Protein AF-0000000066308999 (afdb_homodimer)

pLDDT: mean 79.18, std 18.28, range [31.91, 98.38]

Solvent-accessible surface area (backbone atoms only — not comparable to full-atom values): 13399 Å² total; per-residue (Å²): 133,81,79,74,75,73,75,72,69,80,71,74,46,72,65,56,53,50,47,50,50,48,52,48,49,49,49,48,47,51,51,47,52,52,49,51,52,53,51,49,34,26,63,62,41,49,79,76,49,44,61,34,18,48,52,19,22,54,52,15,22,53,49,14,22,28,57,37,60,62,38,60,70,59,35,52,51,46,53,61,61,62,23,35,72,58,64,64,28,66,86,44,34,44,98,83,76,39,67,66,63,76,88,65,56,66,67,56,47,54,50,52,53,50,50,54,56,57,71,75,107,134,82,79,76,77,73,74,74,68,79,70,73,46,72,64,56,53,50,47,51,50,48,52,49,47,49,50,47,46,51,50,47,51,51,49,51,52,50,50,49,35,26,62,62,41,47,78,77,49,44,59,33,17,47,51,19,23,52,53,15,22,53,48,14,22,28,56,38,58,64,38,60,70,59,35,53,50,46,53,61,61,63,23,35,73,58,65,64,28,67,85,45,33,44,98,84,74,38,68,66,65,74,88,65,56,65,67,55,47,55,49,52,52,53,50,54,56,58,72,76,105

Foldseek 3Di:
DPPPPPPPPPPPPPVNVVVVVVVVVVVVVVVVVVVVVQVVVLVVVPPPCSPVSSQVVLLVVLLVVCVVVVVVVVNVVSCVCSDPCNQVPCQQAPPVGHGPDPDHRPSSVVSVVVVVVVVVD/DPPPPPPPPPPPDPVNVVVVVVVVVVVVVVVVVVVVVLVVVLVVVPPPCSPVSSQCVLLVVLLVVCVVVVVVVVNVVSCVCSDPCNQVPCQQAPPVGHGPDPDHRPSSVVSVVVVVVVVVD

Secondary structure (DSSP, 8-state):
-------------HHHHHHHHHHHHHHHHHHHHHHHHHHHHHHHHTTT-HHHHHHHHHHHHHHHHHHHHT-HHHHHHHHHHTSHHHHT-GGGB-TTS-BSSSSS-HHHHHHHHHHHHHHH-/-------------HHHHHHHHHHHHHHHHHHHHHHHHHHHHHHHHTTT-HHHHHHHHHHHHHHHHHHHHT-HHHHHHHHHHTSHHHHT-GGGB-TTS-BSSSSS-HHHHHHHHHHHHHHH-

Structure (mmCIF, N/CA/C/O backbone):
data_AF-0000000066308999-model_v1
#
loop_
_entity.id
_entity.type
_entity.pdbx_description
1 polymer 'Protein YAE1'
#
loop_
_atom_site.group_PDB
_atom_site.id
_atom_site.type_symbol
_atom_site.label_atom_id
_atom_site.label_alt_id
_atom_site.label_comp_id
_atom_site.label_asym_id
_atom_site.label_entity_id
_atom_site.label_seq_id
_atom_site.pdbx_PDB_ins_code
_atom_site.Cartn_x
_atom_site.Cartn_y
_atom_site.Cartn_z
_atom_site.occupancy
_atom_site.B_iso_or_equiv
_atom_site.auth_seq_id
_atom_site.auth_comp_id
_atom_site.auth_asym_id
_atom_site.auth_atom_id
_atom_site.pdbx_PDB_model_num
ATOM 1 N N . MET A 1 1 ? 21.484 20.766 56.625 1 31.91 1 MET A N 1
ATOM 2 C CA . MET A 1 1 ? 20.359 21.172 55.781 1 31.91 1 MET A CA 1
ATOM 3 C C . MET A 1 1 ? 20.016 20.078 54.781 1 31.91 1 MET A C 1
ATOM 5 O O . MET A 1 1 ? 20.812 19.797 53.844 1 31.91 1 MET A O 1
ATOM 9 N N . SER A 1 2 ? 19.359 19 55.219 1 41.88 2 SER A N 1
ATOM 10 C CA . SER A 1 2 ? 18.984 17.797 54.469 1 41.88 2 SER A CA 1
ATOM 11 C C . SER A 1 2 ? 18.109 18.141 53.25 1 41.88 2 SER A C 1
ATOM 13 O O . SER A 1 2 ? 17.141 18.875 53.375 1 41.88 2 SER A O 1
ATOM 15 N N . ASP A 1 3 ? 18.672 18.422 52.094 1 41.91 3 ASP A N 1
ATOM 16 C CA . ASP A 1 3 ? 17.984 18.641 50.812 1 41.91 3 ASP A CA 1
ATOM 17 C C . ASP A 1 3 ? 16.891 17.594 50.594 1 41.91 3 ASP A C 1
ATOM 19 O O . ASP A 1 3 ? 17.172 16.391 50.625 1 41.91 3 ASP A O 1
ATOM 23 N N . ILE A 1 4 ? 15.711 17.703 51.219 1 45.91 4 ILE A N 1
ATOM 24 C CA . ILE A 1 4 ? 14.477 16.969 51 1 45.91 4 ILE A CA 1
ATOM 25 C C . ILE A 1 4 ? 14.188 16.891 49.5 1 45.91 4 ILE A C 1
ATOM 27 O O . ILE A 1 4 ? 13.922 17.891 48.844 1 45.91 4 ILE A O 1
ATOM 31 N N . TRP A 1 5 ? 15.008 16.141 48.719 1 47.59 5 TRP A N 1
ATOM 32 C CA . TRP A 1 5 ? 14.633 15.672 47.375 1 47.59 5 TRP A CA 1
ATOM 33 C C . TRP A 1 5 ? 13.148 15.328 47.312 1 47.59 5 TRP A C 1
ATOM 35 O O . TRP A 1 5 ? 12.68 14.453 48.062 1 47.59 5 TRP A O 1
ATOM 45 N N . ASP A 1 6 ? 12.266 16.281 47.344 1 43.06 6 ASP A N 1
ATOM 46 C CA . ASP A 1 6 ? 10.844 16.125 47.094 1 43.06 6 ASP A CA 1
ATOM 47 C C . ASP A 1 6 ? 10.594 15.234 45.875 1 43.06 6 ASP A C 1
ATOM 49 O O . ASP A 1 6 ? 11.031 15.547 44.781 1 43.06 6 ASP A O 1
ATOM 53 N N . ASP A 1 7 ? 10.742 13.945 46.031 1 40.38 7 ASP A N 1
ATOM 54 C CA . ASP A 1 7 ? 10.203 12.992 45.062 1 40.38 7 ASP A CA 1
ATOM 55 C C . ASP A 1 7 ? 8.828 13.438 44.562 1 40.38 7 ASP A C 1
ATOM 57 O O . ASP A 1 7 ? 7.863 13.453 45.344 1 40.38 7 ASP A O 1
ATOM 61 N N . GLU A 1 8 ? 8.664 14.5 43.906 1 42.09 8 GLU A N 1
ATOM 62 C CA . GLU A 1 8 ? 7.395 14.742 43.219 1 42.09 8 GLU A CA 1
ATOM 63 C C . GLU A 1 8 ? 6.891 13.484 42.5 1 42.09 8 GLU A C 1
ATOM 65 O O . GLU A 1 8 ? 7.508 13.016 41.562 1 42.09 8 GLU A O 1
ATOM 70 N N . GLU A 1 9 ? 6.453 12.461 43.156 1 46.28 9 GLU A N 1
ATOM 71 C CA . GLU A 1 9 ? 5.664 11.375 42.594 1 46.28 9 GLU A CA 1
ATOM 72 C C . GLU A 1 9 ? 4.676 11.906 41.562 1 46.28 9 GLU A C 1
ATOM 74 O O . GLU A 1 9 ? 3.838 12.75 41.875 1 46.28 9 GLU A O 1
ATOM 79 N N . VAL A 1 10 ? 5.168 12.141 40.406 1 52.38 10 VAL A N 1
ATOM 80 C CA . VAL A 1 10 ? 4.199 12.344 39.344 1 52.38 10 VAL A CA 1
ATOM 81 C C . VAL A 1 10 ? 3.014 11.398 39.531 1 52.38 10 VAL A C 1
ATOM 83 O O . VAL A 1 10 ? 3.17 10.18 39.469 1 52.38 10 VAL A O 1
ATOM 86 N N . ARG A 1 11 ? 2.096 11.602 40.438 1 50.56 11 ARG A N 1
ATOM 87 C CA . ARG A 1 11 ? 0.841 10.875 40.625 1 50.56 11 ARG A CA 1
ATOM 88 C C . ARG A 1 11 ? 0.038 10.836 39.312 1 50.56 11 ARG A C 1
ATOM 90 O O . ARG A 1 11 ? -0.437 11.867 38.844 1 50.56 11 ARG A O 1
ATOM 97 N N . GLU A 1 12 ? 0.465 9.953 38.531 1 58.47 12 GLU A N 1
ATOM 98 C CA . GLU A 1 12 ? -0.47 9.719 37.438 1 58.47 12 GLU A CA 1
ATOM 99 C C . GLU A 1 12 ? -1.891 9.516 37.969 1 58.47 12 GLU A C 1
ATOM 101 O O . GLU A 1 12 ? -2.115 8.719 38.875 1 58.47 12 GLU A O 1
ATOM 106 N N . THR A 1 13 ? -2.697 10.469 37.875 1 61.94 13 THR A N 1
ATOM 107 C CA . THR A 1 13 ? -4.082 10.367 38.312 1 61.94 13 THR A CA 1
ATOM 108 C C . THR A 1 13 ? -4.812 9.258 37.562 1 61.94 13 THR A C 1
ATOM 110 O O . THR A 1 13 ? -4.543 9.016 36.375 1 61.94 13 THR A O 1
ATOM 113 N N . PRO A 1 14 ? -5.535 8.469 38.344 1 65 14 PRO A N 1
ATOM 114 C CA . PRO A 1 14 ? -6.355 7.395 37.781 1 65 14 PRO A CA 1
ATOM 115 C C . PRO A 1 14 ? -7.055 7.809 36.469 1 65 14 PRO A C 1
ATOM 117 O O . PRO A 1 14 ? -7.25 6.984 35.594 1 65 14 PRO A O 1
ATOM 120 N N . SER A 1 15 ? -7.23 9.062 36.375 1 65.69 15 SER A N 1
ATOM 121 C CA . SER A 1 15 ? -7.934 9.531 35.188 1 65.69 15 SER A CA 1
ATOM 122 C C . SER A 1 15 ? -7.02 9.523 33.969 1 65.69 15 SER A C 1
ATOM 124 O O . SER A 1 15 ? -7.465 9.219 32.844 1 65.69 15 SER A O 1
ATOM 126 N N . GLU A 1 16 ? -5.742 9.859 34.188 1 62.72 16 GLU A N 1
ATOM 127 C CA . GLU A 1 16 ? -4.789 9.859 33.094 1 62.72 16 GLU A CA 1
ATOM 128 C C . GLU A 1 16 ? -4.473 8.438 32.625 1 62.72 16 GLU A C 1
ATOM 130 O O . GLU A 1 16 ? -4.328 8.18 31.422 1 62.72 16 GLU A O 1
ATOM 135 N N . ILE A 1 17 ? -4.434 7.598 33.594 1 61.72 17 ILE A N 1
ATOM 136 C CA . ILE A 1 17 ? -4.156 6.195 33.312 1 61.72 17 ILE A CA 1
ATOM 137 C C . ILE A 1 17 ? -5.32 5.586 32.531 1 61.72 17 ILE A C 1
ATOM 139 O O . ILE A 1 17 ? -5.109 4.832 31.578 1 61.72 17 ILE A O 1
ATOM 143 N N . THR A 1 18 ? -6.5 6.012 33 1 62.06 18 THR A N 1
ATOM 144 C CA . THR A 1 18 ? -7.676 5.492 32.344 1 62.06 18 THR A CA 1
ATOM 145 C C . THR A 1 18 ? -7.75 6.02 30.906 1 62.06 18 THR A C 1
ATOM 147 O O . THR A 1 18 ? -8.102 5.285 29.969 1 62.06 18 THR A O 1
ATOM 150 N N . ARG A 1 19 ? -7.324 7.23 30.719 1 62.44 19 ARG A N 1
ATOM 151 C CA . ARG A 1 19 ? -7.328 7.82 29.375 1 62.44 19 ARG A CA 1
ATOM 152 C C . ARG A 1 19 ? -6.277 7.164 28.484 1 62.44 19 ARG A C 1
ATOM 154 O O . ARG A 1 19 ? -6.547 6.848 27.328 1 62.44 19 ARG A O 1
ATOM 161 N N . VAL A 1 20 ? -5.16 6.934 29.062 1 59 20 VAL A N 1
ATOM 162 C CA . VAL A 1 20 ? -4.07 6.305 28.328 1 59 20 VAL A CA 1
ATOM 163 C C . VAL A 1 20 ? -4.469 4.883 27.938 1 59 20 VAL A C 1
ATOM 165 O O . VAL A 1 20 ? -4.211 4.453 26.812 1 59 20 VAL A O 1
ATOM 168 N N . LYS A 1 21 ? -5.098 4.207 28.828 1 59.72 21 LYS A N 1
ATOM 169 C CA . LYS A 1 21 ? -5.547 2.846 28.547 1 59.72 21 LYS A CA 1
ATOM 170 C C . LYS A 1 21 ? -6.633 2.83 27.469 1 59.72 21 LYS A C 1
ATOM 172 O O . LYS A 1 21 ? -6.633 1.963 26.594 1 59.72 21 LYS A O 1
ATOM 177 N N . ARG A 1 22 ? -7.484 3.791 27.547 1 58.69 22 ARG A N 1
ATOM 178 C CA . ARG A 1 22 ? -8.562 3.885 26.562 1 58.69 22 ARG A CA 1
ATOM 179 C C . ARG A 1 22 ? -8.016 4.25 25.188 1 58.69 22 ARG A C 1
ATOM 181 O O . ARG A 1 22 ? -8.445 3.689 24.172 1 58.69 22 ARG A O 1
ATOM 188 N N . ASP A 1 23 ? -7.027 5.227 25.188 1 60 23 ASP A N 1
ATOM 189 C CA . ASP A 1 23 ? -6.387 5.613 23.938 1 60 23 ASP A CA 1
ATOM 190 C C . ASP A 1 23 ? -5.617 4.438 23.328 1 60 23 ASP A C 1
ATOM 192 O O . ASP A 1 23 ? -5.672 4.215 22.109 1 60 23 ASP A O 1
ATOM 196 N N . HIS A 1 24 ? -4.984 3.684 24.156 1 62.81 24 HIS A N 1
ATOM 197 C CA . HIS A 1 24 ? -4.254 2.51 23.703 1 62.81 24 HIS A CA 1
ATOM 198 C C . HIS A 1 24 ? -5.207 1.429 23.203 1 62.81 24 HIS A C 1
ATOM 200 O O . HIS A 1 24 ? -4.965 0.815 22.156 1 62.81 24 HIS A O 1
ATOM 206 N N . SER A 1 25 ? -6.277 1.263 23.953 1 62 25 SER A N 1
ATOM 207 C CA . SER A 1 25 ? -7.277 0.278 23.547 1 62 25 SER A CA 1
ATOM 208 C C . SER A 1 25 ? -7.91 0.649 22.203 1 62 25 SER A C 1
ATOM 210 O O . SER A 1 25 ? -8.148 -0.218 21.359 1 62 25 SER A O 1
ATOM 212 N N . GLN A 1 26 ? -8.195 1.957 22.078 1 59.72 26 GLN A N 1
ATOM 213 C CA . GLN A 1 26 ? -8.766 2.441 20.828 1 59.72 26 GLN A CA 1
ATOM 214 C C . GLN A 1 26 ? -7.758 2.336 19.688 1 59.72 26 GLN A C 1
ATOM 216 O O . GLN A 1 26 ? -8.102 1.912 18.578 1 59.72 26 GLN A O 1
ATOM 221 N N . ALA A 1 27 ? -6.613 2.688 20.016 1 59.53 27 ALA A N 1
ATOM 222 C CA . ALA A 1 27 ? -5.543 2.559 19.031 1 59.53 27 ALA A CA 1
ATOM 223 C C . ALA A 1 27 ? -5.316 1.098 18.656 1 59.53 27 ALA A C 1
ATOM 225 O O . ALA A 1 27 ? -5.145 0.773 17.484 1 59.53 27 ALA A O 1
ATOM 226 N N . GLY A 1 28 ? -5.32 0.261 19.672 1 62.19 28 GLY A N 1
ATOM 227 C CA . GLY A 1 28 ? -5.215 -1.17 19.453 1 62.19 28 GLY A CA 1
ATOM 228 C C . GLY A 1 28 ? -6.367 -1.73 18.641 1 62.19 28 GLY A C 1
ATOM 229 O O . GLY A 1 28 ? -6.16 -2.525 17.719 1 62.19 28 GLY A O 1
ATOM 230 N N . TYR A 1 29 ? -7.555 -1.301 18.984 1 62.62 29 TYR A N 1
ATOM 231 C CA . TYR A 1 29 ? -8.734 -1.76 18.25 1 62.62 29 TYR A CA 1
ATOM 232 C C . TYR A 1 29 ? -8.688 -1.306 16.797 1 62.62 29 TYR A C 1
ATOM 234 O O . TYR A 1 29 ? -8.938 -2.098 15.883 1 62.62 29 TYR A O 1
ATOM 242 N N . LEU A 1 30 ? -8.328 -0.061 16.609 1 61.97 30 LEU A N 1
ATOM 243 C CA . LEU A 1 30 ? -8.227 0.49 15.266 1 61.97 30 LEU A CA 1
ATOM 244 C C . LEU A 1 30 ? -7.148 -0.231 14.469 1 61.97 30 LEU A C 1
ATOM 246 O O . LEU A 1 30 ? -7.359 -0.576 13.305 1 61.97 30 LEU A O 1
ATOM 250 N N . ALA A 1 31 ? -6.129 -0.449 15.203 1 65.94 31 ALA A N 1
ATOM 251 C CA . ALA A 1 31 ? -5.047 -1.205 14.578 1 65.94 31 ALA A CA 1
ATOM 252 C C . ALA A 1 31 ? -5.5 -2.619 14.227 1 65.94 31 ALA A C 1
ATOM 254 O O . ALA A 1 31 ? -5.184 -3.131 13.148 1 65.94 31 ALA A O 1
ATOM 255 N N . GLY A 1 32 ? -6.293 -3.197 15.109 1 69.12 32 GLY A N 1
ATOM 256 C CA . GLY A 1 32 ? -6.828 -4.531 14.883 1 69.12 32 GLY A CA 1
ATOM 257 C C . GLY A 1 32 ? -7.789 -4.594 13.711 1 69.12 32 GLY A C 1
ATOM 258 O O . GLY A 1 32 ? -7.707 -5.5 12.883 1 69.12 32 GLY A O 1
ATOM 259 N N . VAL A 1 33 ? -8.68 -3.672 13.641 1 71.5 33 VAL A N 1
ATOM 260 C CA . VAL A 1 33 ? -9.664 -3.617 12.57 1 71.5 33 VAL A CA 1
ATOM 261 C C . VAL A 1 33 ? -8.961 -3.41 11.227 1 71.5 33 VAL A C 1
ATOM 263 O O . VAL A 1 33 ? -9.297 -4.059 10.234 1 71.5 33 VAL A O 1
ATOM 266 N N . THR A 1 34 ? -8.008 -2.547 11.258 1 72.75 34 THR A N 1
ATOM 267 C CA . THR A 1 34 ? -7.23 -2.295 10.055 1 72.75 34 THR A CA 1
ATOM 268 C C . THR A 1 34 ? -6.527 -3.566 9.586 1 72.75 34 THR A C 1
ATOM 270 O O . THR A 1 34 ? -6.59 -3.922 8.414 1 72.75 34 THR A O 1
ATOM 273 N N . LYS A 1 35 ? -5.977 -4.223 10.531 1 73.56 35 LYS A N 1
ATOM 274 C CA . LYS A 1 35 ? -5.277 -5.461 10.203 1 73.56 35 LYS A CA 1
ATOM 275 C C . LYS A 1 35 ? -6.246 -6.516 9.672 1 73.56 35 LYS A C 1
ATOM 277 O O . LYS A 1 35 ? -5.938 -7.223 8.711 1 73.56 35 LYS A O 1
ATOM 282 N N . ALA A 1 36 ? -7.395 -6.625 10.344 1 73.62 36 ALA A N 1
ATOM 283 C CA . ALA A 1 36 ? -8.406 -7.586 9.914 1 73.62 36 ALA A CA 1
ATOM 284 C C . ALA A 1 36 ? -8.875 -7.289 8.492 1 73.62 36 ALA A C 1
ATOM 286 O O . ALA A 1 36 ? -9.078 -8.203 7.695 1 73.62 36 ALA A O 1
ATOM 287 N N . LYS A 1 37 ? -9.023 -6.117 8.227 1 76.12 37 LYS A N 1
ATOM 288 C CA . LYS A 1 37 ? -9.461 -5.715 6.891 1 76.12 37 LYS A CA 1
ATOM 289 C C . LYS A 1 37 ? -8.367 -5.969 5.859 1 76.12 37 LYS A C 1
ATOM 291 O O . LYS A 1 37 ? -8.656 -6.402 4.742 1 76.12 37 LYS A O 1
ATOM 296 N N . ASP A 1 38 ? -7.176 -5.781 6.23 1 75.12 38 ASP A N 1
ATOM 297 C CA . ASP A 1 38 ? -6.047 -6.074 5.352 1 75.12 38 ASP A CA 1
ATOM 298 C C . ASP A 1 38 ? -5.934 -7.574 5.086 1 75.12 38 ASP A C 1
ATOM 300 O O . ASP A 1 38 ? -5.66 -7.996 3.961 1 75.12 38 ASP A O 1
ATOM 304 N N . GLU A 1 39 ? -6.246 -8.328 6.16 1 73 39 GLU A N 1
ATOM 305 C CA . GLU A 1 39 ? -6.223 -9.781 6.023 1 73 39 GLU A CA 1
ATOM 306 C C . GLU A 1 39 ? -7.336 -10.266 5.102 1 73 39 GLU A C 1
ATOM 308 O O . GLU A 1 39 ? -7.137 -11.188 4.312 1 73 39 GLU A O 1
ATOM 313 N N . SER A 1 40 ? -8.445 -9.633 5.18 1 74.88 40 SER A N 1
ATOM 314 C CA . SER A 1 40 ? -9.555 -9.992 4.301 1 74.88 40 SER A CA 1
ATOM 315 C C . SER A 1 40 ? -9.227 -9.688 2.844 1 74.88 40 SER A C 1
ATOM 317 O O . SER A 1 40 ? -9.578 -10.461 1.948 1 74.88 40 SER A O 1
ATOM 319 N N . LEU A 1 41 ? -8.578 -8.641 2.59 1 73.81 41 LEU A N 1
ATOM 320 C CA . LEU A 1 41 ? -8.133 -8.281 1.247 1 73.81 41 LEU A CA 1
ATOM 321 C C . LEU A 1 41 ? -7.121 -9.297 0.721 1 73.81 41 LEU A C 1
ATOM 323 O O . LEU A 1 41 ? -7.191 -9.703 -0.441 1 73.81 41 LEU A O 1
ATOM 327 N N . GLN A 1 42 ? -6.281 -9.711 1.585 1 68.12 42 GLN A N 1
ATOM 328 C CA . GLN A 1 42 ? -5.281 -10.711 1.229 1 68.12 42 GLN A CA 1
ATOM 329 C C . GLN A 1 42 ? -5.938 -12.023 0.825 1 68.12 42 GLN A C 1
ATOM 331 O O . GLN A 1 42 ? -5.473 -12.703 -0.096 1 68.12 42 GLN A O 1
ATOM 336 N N . GLU A 1 43 ? -6.949 -12.469 1.611 1 68.75 43 GLU A N 1
ATOM 337 C CA . GLU A 1 43 ? -7.664 -13.695 1.276 1 68.75 43 GLU A CA 1
ATOM 338 C C . GLU A 1 43 ? -8.203 -13.648 -0.151 1 68.75 43 GLU A C 1
ATOM 340 O O . GLU A 1 43 ? -8.297 -14.688 -0.818 1 68.75 43 GLU A O 1
ATOM 345 N N . GLY A 1 44 ? -8.453 -12.438 -0.605 1 63.94 44 GLY A N 1
ATOM 346 C CA . GLY A 1 44 ? -8.891 -12.273 -1.98 1 63.94 44 GLY A CA 1
ATOM 347 C C . GLY A 1 44 ? -7.781 -12.477 -2.992 1 63.94 44 GLY A C 1
ATOM 348 O O . GLY A 1 44 ? -8.023 -12.938 -4.105 1 63.94 44 GLY A O 1
ATOM 349 N N . PHE A 1 45 ? -6.582 -12.086 -2.559 1 64.19 45 PHE A N 1
ATOM 350 C CA . PHE A 1 45 ? -5.422 -12.234 -3.428 1 64.19 45 PHE A CA 1
ATOM 351 C C . PHE A 1 45 ? -5.012 -13.695 -3.543 1 64.19 45 PHE A C 1
ATOM 353 O O . PHE A 1 45 ? -4.418 -14.102 -4.543 1 64.19 45 PHE A O 1
ATOM 360 N N . ASN A 1 46 ? -5.578 -14.688 -2.717 1 61.53 46 ASN A N 1
ATOM 361 C CA . ASN A 1 46 ? -5.156 -16.078 -2.576 1 61.53 46 ASN A CA 1
ATOM 362 C C . ASN A 1 46 ? -4.898 -16.719 -3.936 1 61.53 46 ASN A C 1
ATOM 364 O O . ASN A 1 46 ? -4.59 -17.906 -4.012 1 61.53 46 ASN A O 1
ATOM 368 N N . ALA A 1 47 ? -4.82 -16.125 -4.961 1 53.56 47 ALA A N 1
ATOM 369 C CA . ALA A 1 47 ? -4.668 -16.984 -6.137 1 53.56 47 ALA A CA 1
ATOM 370 C C . ALA A 1 47 ? -3.248 -17.531 -6.238 1 53.56 47 ALA A C 1
ATOM 372 O O . ALA A 1 47 ? -2.709 -17.672 -7.336 1 53.56 47 ALA A O 1
ATOM 373 N N . GLY A 1 48 ? -2.758 -17.938 -5.168 1 53.94 48 GLY A N 1
ATOM 374 C CA . GLY A 1 48 ? -1.508 -18.672 -5.277 1 53.94 48 GLY A CA 1
ATOM 375 C C . GLY A 1 48 ? -0.311 -17.891 -4.773 1 53.94 48 GLY A C 1
ATOM 376 O O . GLY A 1 48 ? 0.734 -18.469 -4.473 1 53.94 48 GLY A O 1
ATOM 377 N N . TYR A 1 49 ? -0.372 -16.672 -4.871 1 53.84 49 TYR A N 1
ATOM 378 C CA . TYR A 1 49 ? 0.78 -15.977 -4.305 1 53.84 49 TYR A CA 1
ATOM 379 C C . TYR A 1 49 ? 0.343 -14.938 -3.279 1 53.84 49 TYR A C 1
ATOM 381 O O . TYR A 1 49 ? 0.434 -13.734 -3.529 1 53.84 49 TYR A O 1
ATOM 389 N N . PRO A 1 50 ? -0.131 -15.375 -2.199 1 62.59 50 PRO A N 1
ATOM 390 C CA . PRO A 1 50 ? -0.733 -14.555 -1.15 1 62.59 50 PRO A CA 1
ATOM 391 C C . PRO A 1 50 ? 0.243 -13.531 -0.569 1 62.59 50 PRO A C 1
ATOM 393 O O . PRO A 1 50 ? -0.175 -12.477 -0.079 1 62.59 50 PRO A O 1
ATOM 396 N N . ILE A 1 51 ? 1.566 -13.703 -0.967 1 72.5 51 ILE A N 1
ATOM 397 C CA . ILE A 1 51 ? 2.553 -12.961 -0.194 1 72.5 51 ILE A CA 1
ATOM 398 C C . ILE A 1 51 ? 2.758 -11.578 -0.814 1 72.5 51 ILE A C 1
ATOM 400 O O . ILE A 1 51 ? 2.895 -10.578 -0.099 1 72.5 51 ILE A O 1
ATOM 404 N N . GLY A 1 52 ? 2.543 -11.539 -2.115 1 81.25 52 GLY A N 1
ATOM 405 C CA . GLY A 1 52 ? 2.787 -10.273 -2.793 1 81.25 52 GLY A CA 1
ATOM 406 C C . GLY A 1 52 ? 1.786 -9.195 -2.422 1 81.25 52 GLY A C 1
ATOM 407 O O . GLY A 1 52 ? 2.16 -8.047 -2.205 1 81.25 52 GLY A O 1
ATOM 408 N N . GLY A 1 53 ? 0.562 -9.602 -2.312 1 84.81 53 GLY A N 1
ATOM 409 C CA . GLY A 1 53 ? -0.482 -8.648 -1.976 1 84.81 53 GLY A CA 1
ATOM 410 C C . GLY A 1 53 ? -0.312 -8.039 -0.596 1 84.81 53 GLY A C 1
ATOM 411 O O . GLY A 1 53 ? -0.413 -6.82 -0.431 1 84.81 53 GLY A O 1
ATOM 412 N N . GLN A 1 54 ? -0.064 -8.891 0.34 1 86 54 GLN A N 1
ATOM 413 C CA . GLN A 1 54 ? 0.116 -8.414 1.708 1 86 54 GLN A CA 1
ATOM 414 C C . GLN A 1 54 ? 1.355 -7.531 1.826 1 86 54 GLN A C 1
ATOM 416 O O . GLN A 1 54 ? 1.322 -6.496 2.49 1 86 54 GLN A O 1
ATOM 421 N N . LEU A 1 55 ? 2.422 -7.992 1.204 1 88.75 55 LEU A N 1
ATOM 422 C CA . LEU A 1 55 ? 3.654 -7.211 1.187 1 88.75 55 LEU A CA 1
ATOM 423 C C . LEU A 1 55 ? 3.428 -5.852 0.531 1 88.75 55 LEU A C 1
ATOM 425 O O . LEU A 1 55 ? 3.818 -4.82 1.081 1 88.75 55 LEU A O 1
ATOM 429 N N . GLY A 1 56 ? 2.801 -5.848 -0.598 1 90.88 56 GLY A N 1
ATOM 430 C CA . GLY A 1 56 ? 2.471 -4.609 -1.285 1 90.88 56 GLY A CA 1
ATOM 431 C C . GLY A 1 56 ? 1.619 -3.672 -0.451 1 90.88 56 GLY A C 1
ATOM 432 O O . GLY A 1 56 ? 1.893 -2.473 -0.38 1 90.88 56 GLY A O 1
ATOM 433 N N . LEU A 1 57 ? 0.625 -4.223 0.172 1 92.88 57 LEU A N 1
ATOM 434 C CA . LEU A 1 57 ? -0.27 -3.432 1.01 1 92.88 57 LEU A CA 1
ATOM 435 C C . LEU A 1 57 ? 0.503 -2.736 2.125 1 92.88 57 LEU A C 1
ATOM 437 O O . LEU A 1 57 ? 0.331 -1.536 2.352 1 92.88 57 LEU A O 1
ATOM 441 N N . SER A 1 58 ? 1.324 -3.473 2.773 1 94.31 58 SER A N 1
ATOM 442 C CA . SER A 1 58 ? 2.088 -2.926 3.891 1 94.31 58 SER A CA 1
ATOM 443 C C . SER A 1 58 ? 3.059 -1.848 3.422 1 94.31 58 SER A C 1
ATOM 445 O O . SER A 1 58 ? 3.139 -0.772 4.02 1 94.31 58 SER A O 1
ATOM 447 N N . ILE A 1 59 ? 3.746 -2.17 2.389 1 96 59 ILE A N 1
ATOM 448 C CA . ILE A 1 59 ? 4.711 -1.215 1.857 1 96 59 ILE A CA 1
ATOM 449 C C . ILE A 1 59 ? 3.986 0.036 1.368 1 96 59 ILE A C 1
ATOM 451 O O . ILE A 1 59 ? 4.402 1.159 1.661 1 96 59 ILE A O 1
ATOM 455 N N . GLY A 1 60 ? 2.934 -0.138 0.646 1 96.19 60 GLY A N 1
ATOM 456 C CA . GLY A 1 60 ? 2.121 0.987 0.212 1 96.19 60 GLY A CA 1
ATOM 457 C C . GLY A 1 60 ? 1.646 1.857 1.36 1 96.19 60 GLY A C 1
ATOM 458 O O . GLY A 1 60 ? 1.701 3.086 1.279 1 96.19 60 GLY A O 1
ATOM 459 N N . ARG A 1 61 ? 1.197 1.181 2.359 1 97.31 61 ARG A N 1
ATOM 460 C CA . ARG A 1 61 ? 0.699 1.918 3.516 1 97.31 61 ARG A CA 1
ATOM 461 C C . ARG A 1 61 ? 1.796 2.779 4.133 1 97.31 61 ARG A C 1
ATOM 463 O O . ARG A 1 61 ? 1.553 3.928 4.512 1 97.31 61 ARG A O 1
ATOM 470 N N . ILE A 1 62 ? 2.928 2.252 4.219 1 97.94 62 ILE A N 1
ATOM 471 C CA . ILE A 1 62 ? 4.07 2.982 4.754 1 97.94 62 ILE A CA 1
ATOM 472 C C . ILE A 1 62 ? 4.355 4.207 3.889 1 97.94 62 ILE A C 1
ATOM 474 O O . ILE A 1 62 ? 4.441 5.328 4.395 1 97.94 62 ILE A O 1
ATOM 478 N N . PHE A 1 63 ? 4.457 3.982 2.592 1 97.31 63 PHE A N 1
ATOM 479 C CA . PHE A 1 63 ? 4.719 5.086 1.676 1 97.31 63 PHE A CA 1
ATOM 480 C C . PHE A 1 63 ? 3.617 6.137 1.766 1 97.31 63 PHE A C 1
ATOM 482 O O . PHE A 1 63 ? 3.898 7.332 1.877 1 97.31 63 PHE A O 1
ATOM 489 N N . GLY A 1 64 ? 2.422 5.695 1.711 1 97.38 64 GLY A N 1
ATOM 490 C CA . GLY A 1 64 ? 1.291 6.605 1.769 1 97.38 64 GLY A CA 1
ATOM 491 C C . GLY A 1 64 ? 1.257 7.438 3.039 1 97.38 64 GLY A C 1
ATOM 492 O O . GLY A 1 64 ? 1.022 8.648 2.99 1 97.38 64 GLY A O 1
ATOM 493 N N . TYR A 1 65 ? 1.442 6.75 4.164 1 97.88 65 TYR A N 1
ATOM 494 C CA . TYR A 1 65 ? 1.42 7.457 5.438 1 97.88 65 TYR A CA 1
ATOM 495 C C . TYR A 1 65 ? 2.441 8.586 5.457 1 97.88 65 TYR A C 1
ATOM 497 O O . TYR A 1 65 ? 2.119 9.719 5.828 1 97.88 65 TYR A O 1
ATOM 505 N N . LEU A 1 66 ? 3.654 8.281 5.082 1 98.12 66 LEU A N 1
ATOM 506 C CA . LEU A 1 66 ? 4.73 9.266 5.074 1 98.12 66 LEU A CA 1
ATOM 507 C C . LEU A 1 66 ? 4.41 10.406 4.117 1 98.12 66 LEU A C 1
ATOM 509 O O . LEU A 1 66 ? 4.684 11.57 4.418 1 98.12 66 LEU A O 1
ATOM 513 N N . GLN A 1 67 ? 3.852 10.07 2.967 1 96.31 67 GLN A N 1
ATOM 514 C CA . GLN A 1 67 ? 3.426 11.094 2.014 1 96.31 67 GLN A CA 1
ATOM 515 C C . GLN A 1 67 ? 2.348 11.992 2.615 1 96.31 67 GLN A C 1
ATOM 517 O O . GLN A 1 67 ? 2.43 13.219 2.516 1 96.31 67 GLN A O 1
ATOM 522 N N . GLY A 1 68 ? 1.357 11.391 3.209 1 96.44 68 GLY A N 1
ATOM 523 C CA . GLY A 1 68 ? 0.298 12.164 3.842 1 96.44 68 GLY A CA 1
ATOM 524 C C . GLY A 1 68 ? 0.805 13.109 4.914 1 96.44 68 GLY A C 1
ATOM 525 O O . GLY A 1 68 ? 0.338 14.242 5.023 1 96.44 68 GLY A O 1
ATOM 526 N N . LYS A 1 69 ? 1.775 12.695 5.645 1 96.62 69 LYS A N 1
ATOM 527 C CA . LYS A 1 69 ? 2.361 13.484 6.727 1 96.62 69 LYS A CA 1
ATOM 528 C C . LYS A 1 69 ? 3.311 14.547 6.18 1 96.62 69 LYS A C 1
ATOM 530 O O . LYS A 1 69 ? 3.705 15.469 6.898 1 96.62 69 LYS A O 1
ATOM 535 N N . GLY A 1 70 ? 3.648 14.445 4.965 1 95.12 70 GLY A N 1
ATOM 536 C CA . GLY A 1 70 ? 4.609 15.359 4.363 1 95.12 70 GLY A CA 1
ATOM 537 C C . GLY A 1 70 ? 6.035 15.109 4.82 1 95.12 70 GLY A C 1
ATOM 538 O O . GLY A 1 70 ? 6.852 16.031 4.855 1 95.12 70 GLY A O 1
ATOM 539 N N . LEU A 1 71 ? 6.34 13.93 5.234 1 96.38 71 LEU A N 1
ATOM 540 C CA . LEU A 1 71 ? 7.68 13.578 5.699 1 96.38 71 LEU A CA 1
ATOM 541 C C . LEU A 1 71 ? 8.547 13.102 4.539 1 96.38 71 LEU A C 1
ATOM 543 O O . LEU A 1 71 ? 8.812 11.906 4.406 1 96.38 71 LEU A O 1
ATOM 547 N N . VAL A 1 72 ? 9.062 13.969 3.832 1 96.06 72 VAL A N 1
ATOM 548 C CA . VAL A 1 72 ? 9.711 13.75 2.545 1 96.06 72 VAL A CA 1
ATOM 549 C C . VAL A 1 72 ? 10.992 12.945 2.75 1 96.06 72 VAL A C 1
ATOM 551 O O . VAL A 1 72 ? 11.25 11.977 2.031 1 96.06 72 VAL A O 1
ATOM 554 N N . GLU A 1 73 ? 11.82 13.344 3.715 1 96.94 73 GLU A N 1
ATOM 555 C CA . GLU A 1 73 ? 13.086 12.656 3.936 1 96.94 73 GLU A CA 1
ATOM 556 C C . GLU A 1 73 ? 12.859 11.219 4.402 1 96.94 73 GLU A C 1
ATOM 558 O O . GLU A 1 73 ? 13.57 10.305 3.979 1 96.94 73 GLU A O 1
ATOM 563 N N . GLU A 1 74 ? 11.859 11.039 5.242 1 97.44 74 GLU A N 1
ATOM 564 C CA . GLU A 1 74 ? 11.531 9.695 5.703 1 97.44 74 GLU A CA 1
ATOM 565 C C . GLU A 1 74 ? 11 8.836 4.559 1 97.44 74 GLU A C 1
ATOM 567 O O . GLU A 1 74 ? 11.266 7.633 4.504 1 97.44 74 GLU A O 1
ATOM 572 N N . GLU A 1 75 ? 10.18 9.422 3.703 1 96.94 75 GLU A N 1
ATOM 573 C CA . GLU A 1 75 ? 9.68 8.688 2.547 1 96.94 75 GLU A CA 1
ATOM 574 C C . GLU A 1 75 ? 10.82 8.219 1.652 1 96.94 75 GLU A C 1
ATOM 576 O O . GLU A 1 75 ? 10.828 7.082 1.179 1 96.94 75 GLU A O 1
ATOM 581 N N . LYS A 1 76 ? 11.758 9.141 1.446 1 96.31 76 LYS A N 1
ATOM 582 C CA . LYS A 1 76 ? 12.922 8.773 0.643 1 96.31 76 LYS A CA 1
ATOM 583 C C . LYS A 1 76 ? 13.664 7.598 1.258 1 96.31 76 LYS A C 1
ATOM 585 O O . LYS A 1 76 ? 14.07 6.676 0.549 1 96.31 76 LYS A O 1
ATOM 590 N N . GLN A 1 77 ? 13.859 7.664 2.521 1 97.94 77 GLN A N 1
ATOM 591 C CA . GLN A 1 77 ? 14.539 6.594 3.238 1 97.94 77 GLN A CA 1
ATOM 592 C C . GLN A 1 77 ? 13.766 5.281 3.133 1 97.94 77 GLN A C 1
ATOM 594 O O . GLN A 1 77 ? 14.352 4.223 2.902 1 97.94 77 GLN A O 1
ATOM 599 N N . ALA A 1 78 ? 12.477 5.375 3.32 1 98.06 78 ALA A N 1
ATOM 600 C CA . ALA A 1 78 ? 11.641 4.184 3.217 1 98.06 78 ALA A CA 1
ATOM 601 C C . ALA A 1 78 ? 11.734 3.566 1.824 1 98.06 78 ALA A C 1
ATOM 603 O O . ALA A 1 78 ? 11.828 2.346 1.684 1 98.06 78 ALA A O 1
ATOM 604 N N . ARG A 1 79 ? 11.711 4.34 0.795 1 96.12 79 ARG A N 1
ATOM 605 C CA . ARG A 1 79 ? 11.773 3.846 -0.577 1 96.12 79 ARG A CA 1
ATOM 606 C C . ARG A 1 79 ? 13.102 3.15 -0.849 1 96.12 79 ARG A C 1
ATOM 608 O O . ARG A 1 79 ? 13.156 2.189 -1.619 1 96.12 79 ARG A O 1
ATOM 615 N N . LYS A 1 80 ? 14.094 3.672 -0.257 1 96.31 80 LYS A N 1
ATOM 616 C CA . LYS A 1 80 ? 15.398 3.035 -0.396 1 96.31 80 LYS A CA 1
ATOM 617 C C . LYS A 1 80 ? 15.445 1.705 0.35 1 96.31 80 LYS A C 1
ATOM 619 O O . LYS A 1 80 ? 15.891 0.694 -0.198 1 96.31 80 LYS A O 1
ATOM 624 N N . GLU A 1 81 ? 14.945 1.661 1.554 1 97.38 81 GLU A N 1
ATOM 625 C CA . GLU A 1 81 ? 15.07 0.498 2.428 1 97.38 81 GLU A CA 1
ATOM 626 C C . GLU A 1 81 ? 14.055 -0.583 2.057 1 97.38 81 GLU A C 1
ATOM 628 O O . GLU A 1 81 ? 14.242 -1.755 2.391 1 97.38 81 GLU A O 1
ATOM 633 N N . LEU A 1 82 ? 13.023 -0.13 1.39 1 97 82 LEU A N 1
ATOM 634 C CA . LEU A 1 82 ? 11.984 -1.078 0.983 1 97 82 LEU A CA 1
ATOM 635 C C . LEU A 1 82 ? 11.977 -1.252 -0.532 1 97 82 LEU A C 1
ATOM 637 O O . LEU A 1 82 ? 10.93 -1.529 -1.121 1 97 82 LEU A O 1
ATOM 641 N N . SER A 1 83 ? 13.133 -1.101 -1.127 1 93.44 83 SER A N 1
ATOM 642 C CA . SER A 1 83 ? 13.289 -1.321 -2.561 1 93.44 83 SER A CA 1
ATOM 643 C C . SER A 1 83 ? 13.164 -2.801 -2.91 1 93.44 83 SER A C 1
ATOM 645 O O . SER A 1 83 ? 13.258 -3.66 -2.031 1 93.44 83 SER A O 1
ATOM 647 N N . SER A 1 84 ? 12.93 -3.059 -4.219 1 90.69 84 SER A N 1
ATOM 648 C CA . SER A 1 84 ? 12.82 -4.441 -4.668 1 90.69 84 SER A CA 1
ATOM 649 C C . SER A 1 84 ? 14.094 -5.227 -4.348 1 90.69 84 SER A C 1
ATOM 651 O O . SER A 1 84 ? 14.023 -6.375 -3.908 1 90.69 84 SER A O 1
ATOM 653 N N . THR A 1 85 ? 15.219 -4.594 -4.527 1 91.44 85 THR A N 1
ATOM 654 C CA . THR A 1 85 ? 16.484 -5.266 -4.277 1 91.44 85 THR A CA 1
ATOM 655 C C . THR A 1 85 ? 16.594 -5.684 -2.814 1 91.44 85 THR A C 1
ATOM 657 O O . THR A 1 85 ? 17.125 -6.762 -2.51 1 91.44 85 THR A O 1
ATOM 660 N N . ARG A 1 86 ? 16.062 -4.875 -1.904 1 95.06 86 ARG A N 1
ATOM 661 C CA . ARG A 1 86 ? 16.172 -5.164 -0.478 1 95.06 86 ARG A CA 1
ATOM 662 C C . ARG A 1 86 ? 15.078 -6.137 -0.041 1 95.0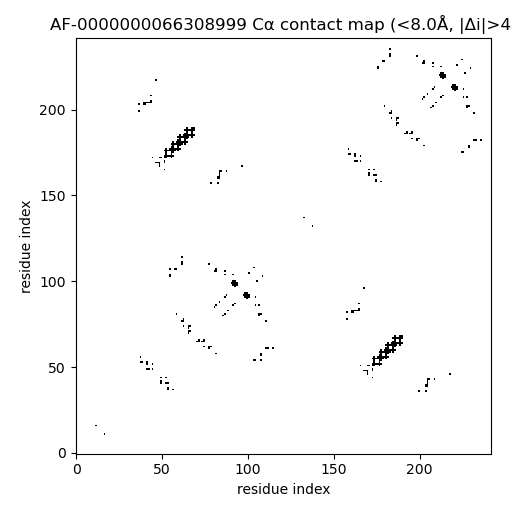6 86 ARG A C 1
ATOM 664 O O . ARG A 1 86 ? 15.344 -7.09 0.694 1 95.06 86 ARG A O 1
ATOM 671 N N . ILE A 1 87 ? 13.898 -5.961 -0.521 1 93.62 87 ILE A N 1
ATOM 672 C CA . ILE A 1 87 ? 12.742 -6.766 -0.142 1 93.62 87 ILE A CA 1
ATOM 673 C C . ILE A 1 87 ? 12.93 -8.203 -0.635 1 93.62 87 ILE A C 1
ATOM 675 O O . ILE A 1 87 ? 12.555 -9.156 0.051 1 93.62 87 ILE A O 1
ATOM 679 N N . PHE A 1 88 ? 13.562 -8.336 -1.754 1 90.19 88 PHE A N 1
ATOM 680 C CA . PHE A 1 88 ? 13.672 -9.664 -2.344 1 90.19 88 PHE A CA 1
ATOM 681 C C . PHE A 1 88 ? 15.102 -10.18 -2.258 1 90.19 88 PHE A C 1
ATOM 683 O O . PHE A 1 88 ? 15.516 -11.016 -3.064 1 90.19 88 PHE A O 1
ATOM 690 N N . ASP A 1 89 ? 15.797 -9.586 -1.384 1 92.62 89 ASP A N 1
ATOM 691 C CA . ASP A 1 89 ? 17.109 -10.133 -1.064 1 92.62 89 ASP A CA 1
ATOM 692 C C . ASP A 1 89 ? 17.016 -11.617 -0.708 1 92.62 89 ASP A C 1
ATOM 694 O O . ASP A 1 89 ? 16.047 -12.047 -0.071 1 92.62 89 ASP A O 1
ATOM 698 N N . ARG A 1 90 ? 17.984 -12.406 -1.045 1 92.31 90 ARG A N 1
ATOM 699 C CA . ARG A 1 90 ? 18 -13.859 -0.896 1 92.31 90 ARG A CA 1
ATOM 700 C C . ARG A 1 90 ? 17.906 -14.258 0.573 1 92.31 90 ARG A C 1
ATOM 702 O O . ARG A 1 90 ? 17.5 -15.375 0.89 1 92.31 90 ARG A O 1
ATOM 709 N N . GLN A 1 91 ? 18.266 -13.359 1.469 1 95.19 91 GLN A N 1
ATOM 710 C CA . GLN A 1 91 ? 18.188 -13.695 2.887 1 95.19 91 GLN A CA 1
ATOM 711 C C . GLN A 1 91 ? 16.75 -13.891 3.332 1 95.19 91 GLN A C 1
ATOM 713 O O . GLN A 1 91 ? 16.484 -14.578 4.316 1 95.19 91 GLN A O 1
ATOM 718 N N . TYR A 1 92 ? 15.82 -13.344 2.488 1 93.44 92 TYR A N 1
ATOM 719 C CA . TYR A 1 92 ? 14.43 -13.352 2.938 1 93.44 92 TYR A CA 1
ATOM 720 C C . TYR A 1 92 ? 13.602 -14.359 2.141 1 93.44 92 TYR A C 1
ATOM 722 O O . TYR A 1 92 ? 12.422 -14.57 2.432 1 93.44 92 TYR A O 1
ATOM 730 N N . TRP A 1 93 ? 14.172 -15.031 1.218 1 88.25 93 TRP A N 1
ATOM 731 C CA . TRP A 1 93 ? 13.438 -15.945 0.351 1 88.25 93 TRP A CA 1
ATOM 732 C C . TRP A 1 93 ? 14.258 -17.203 0.067 1 88.25 93 TRP A C 1
ATOM 734 O O . TRP A 1 93 ? 15.469 -17.125 -0.152 1 88.25 93 TRP A O 1
ATOM 744 N N . THR A 1 94 ? 13.477 -18.328 0.023 1 89 94 THR A N 1
ATOM 745 C CA . THR A 1 94 ? 14.102 -19.562 -0.42 1 89 94 THR A CA 1
ATOM 746 C C . THR A 1 94 ? 14.195 -19.609 -1.942 1 89 94 THR A C 1
ATOM 748 O O . THR A 1 94 ? 13.664 -18.734 -2.629 1 89 94 THR A O 1
ATOM 751 N N . THR A 1 95 ? 14.867 -20.625 -2.449 1 86.88 95 THR A N 1
ATOM 752 C CA . THR A 1 95 ? 15.047 -20.781 -3.889 1 86.88 95 THR A CA 1
ATOM 753 C C . THR A 1 95 ? 13.711 -21.094 -4.562 1 86.88 95 THR A C 1
ATOM 755 O O . THR A 1 95 ? 13.547 -20.859 -5.762 1 86.88 95 THR A O 1
ATOM 758 N N . ASP A 1 96 ? 12.695 -21.562 -3.732 1 79.31 96 ASP A N 1
ATOM 759 C CA . ASP A 1 96 ? 11.375 -21.891 -4.27 1 79.31 96 ASP A CA 1
ATOM 760 C C . ASP A 1 96 ? 10.383 -20.766 -3.998 1 79.31 96 ASP A C 1
ATOM 762 O O . ASP A 1 96 ? 9.172 -20.984 -3.934 1 79.31 96 ASP A O 1
ATOM 766 N N . ALA A 1 97 ? 10.906 -19.547 -3.697 1 77.88 97 ALA A N 1
ATOM 767 C CA . ALA A 1 97 ? 10.109 -18.312 -3.578 1 77.88 97 ALA A CA 1
ATOM 768 C C . ALA A 1 97 ? 9.242 -18.344 -2.324 1 77.88 97 ALA A C 1
ATOM 770 O O . ALA A 1 97 ? 8.133 -17.812 -2.316 1 77.88 97 ALA A O 1
ATOM 771 N N . ALA A 1 98 ? 9.781 -19.062 -1.375 1 82.62 98 ALA A N 1
ATOM 772 C CA . ALA A 1 98 ? 9.133 -19.047 -0.068 1 82.62 98 ALA A CA 1
ATOM 773 C C . ALA A 1 98 ? 9.883 -18.141 0.908 1 82.62 98 ALA A C 1
ATOM 775 O O . ALA A 1 98 ? 11.117 -18.094 0.887 1 82.62 98 ALA A O 1
ATOM 776 N N . PRO A 1 99 ? 9.047 -17.406 1.728 1 87.94 99 PRO A N 1
ATOM 777 C CA . PRO A 1 99 ? 9.727 -16.547 2.693 1 87.94 99 PRO A CA 1
ATOM 778 C C . PRO A 1 99 ? 10.562 -17.328 3.699 1 87.94 99 PRO A C 1
ATOM 780 O O . PRO A 1 99 ? 10.18 -18.422 4.105 1 87.94 99 PRO A O 1
ATOM 783 N N . THR A 1 100 ? 11.734 -16.781 4.055 1 93.56 100 THR A N 1
ATOM 784 C CA . THR A 1 100 ? 12.57 -17.359 5.102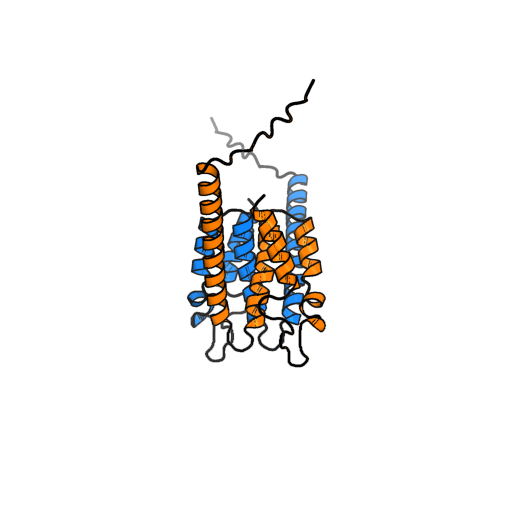 1 93.56 100 THR A CA 1
ATOM 785 C C . THR A 1 100 ? 12.172 -16.828 6.473 1 93.56 100 THR A C 1
ATOM 787 O O . THR A 1 100 ? 12.836 -17.125 7.473 1 93.56 100 THR A O 1
ATOM 790 N N . TYR A 1 101 ? 11.188 -15.953 6.582 1 93.06 101 TYR A N 1
ATOM 791 C CA . TYR A 1 101 ? 10.664 -15.344 7.801 1 93.06 101 TYR A CA 1
ATOM 792 C C . TYR A 1 101 ? 9.203 -15.742 8.023 1 93.06 101 TYR A C 1
ATOM 794 O O . TYR A 1 101 ? 8.539 -16.234 7.109 1 93.06 101 TYR A O 1
ATOM 802 N N . GLU A 1 102 ? 8.781 -15.57 9.258 1 91.38 102 GLU A N 1
ATOM 803 C CA . GLU A 1 102 ? 7.371 -15.781 9.578 1 91.38 102 GLU A CA 1
ATOM 804 C C . GLU A 1 102 ? 6.625 -14.453 9.688 1 91.38 102 GLU A C 1
ATOM 806 O O . GLU A 1 102 ? 7.145 -13.484 10.242 1 91.38 102 GLU A O 1
ATOM 811 N N . GLY A 1 103 ? 5.414 -14.422 9.039 1 88.44 103 GLY A N 1
ATOM 812 C CA . GLY A 1 103 ? 4.594 -13.234 9.18 1 88.44 103 GLY A CA 1
ATOM 813 C C . GLY A 1 103 ? 5.031 -12.102 8.266 1 88.44 103 GLY A C 1
ATOM 814 O O . GLY A 1 103 ? 5.156 -12.281 7.055 1 88.44 103 GLY A O 1
ATOM 815 N N . VAL A 1 104 ? 5.344 -11.07 8.953 1 92.12 104 VAL A N 1
ATOM 816 C CA . VAL A 1 104 ? 5.637 -9.844 8.227 1 92.12 104 VAL A CA 1
ATOM 817 C C . VAL A 1 104 ? 7.121 -9.789 7.871 1 92.12 104 VAL A C 1
ATOM 819 O O . VAL A 1 104 ? 7.973 -10.156 8.68 1 92.12 104 VAL A O 1
ATOM 822 N N . HIS A 1 105 ? 7.418 -9.406 6.598 1 94.81 105 HIS A N 1
ATOM 823 C CA . HIS A 1 105 ? 8.805 -9.227 6.176 1 94.81 105 HIS A CA 1
ATOM 824 C C . HIS A 1 105 ? 9.57 -8.359 7.164 1 94.81 105 HIS A C 1
ATOM 826 O O . HIS A 1 105 ? 9.094 -7.293 7.562 1 94.81 105 HIS A O 1
ATOM 832 N N . PRO A 1 106 ? 10.75 -8.703 7.52 1 97.75 106 PRO A N 1
ATOM 833 C CA . PRO A 1 106 ? 11.492 -8.008 8.578 1 97.75 106 PRO A CA 1
ATOM 834 C C . PRO A 1 106 ? 11.711 -6.527 8.273 1 97.75 106 PRO A C 1
ATOM 836 O O . PRO A 1 106 ? 11.547 -5.688 9.164 1 97.75 106 PRO A O 1
ATOM 839 N N . LEU A 1 107 ? 12.039 -6.141 7.066 1 97.94 107 LEU A N 1
ATOM 840 C CA . LEU A 1 107 ? 12.227 -4.738 6.715 1 97.94 107 LEU A CA 1
ATOM 841 C C . LEU A 1 107 ? 10.914 -3.967 6.836 1 97.94 107 LEU A C 1
ATOM 843 O O . LEU A 1 107 ? 10.914 -2.805 7.246 1 97.94 107 LEU A O 1
ATOM 847 N N . VAL A 1 108 ? 9.914 -4.57 6.457 1 97.62 108 VAL A N 1
ATOM 848 C CA . VAL A 1 108 ? 8.594 -3.955 6.57 1 97.62 108 VAL A CA 1
ATOM 849 C C . VAL A 1 108 ? 8.242 -3.754 8.039 1 97.62 108 VAL A C 1
ATOM 851 O O . VAL A 1 108 ? 7.758 -2.688 8.43 1 97.62 108 VAL A O 1
ATOM 854 N N . LYS A 1 109 ? 8.5 -4.75 8.812 1 97.81 109 LYS A N 1
ATOM 855 C CA . LYS A 1 109 ? 8.227 -4.668 10.242 1 97.81 109 LYS A CA 1
ATOM 856 C C . LYS A 1 109 ? 8.969 -3.502 10.883 1 97.81 109 LYS A C 1
ATOM 858 O O . LYS A 1 109 ? 8.422 -2.789 11.727 1 97.81 109 LYS A O 1
ATOM 863 N N . GLN A 1 110 ? 10.156 -3.359 10.539 1 98.31 110 GLN A N 1
ATOM 864 C CA . GLN A 1 110 ? 10.953 -2.254 11.055 1 98.31 110 GLN A CA 1
ATOM 865 C C . GLN A 1 110 ? 10.289 -0.912 10.766 1 98.31 110 GLN A C 1
ATOM 867 O O . GLN A 1 110 ? 10.211 -0.05 11.648 1 98.31 110 GLN A O 1
ATOM 872 N N . TRP A 1 111 ? 9.82 -0.75 9.633 1 98.38 111 TRP A N 1
ATOM 873 C CA . TRP A 1 111 ? 9.211 0.522 9.258 1 98.38 111 TRP A CA 1
ATOM 874 C C . TRP A 1 111 ? 7.832 0.677 9.883 1 98.38 111 TRP A C 1
ATOM 876 O O . TRP A 1 111 ? 7.422 1.787 10.227 1 98.38 111 TRP A O 1
ATOM 886 N N . GLU A 1 112 ? 7.098 -0.409 9.906 1 97.38 112 GLU A N 1
ATOM 887 C CA . GLU A 1 112 ? 5.824 -0.333 10.617 1 97.38 112 GLU A CA 1
ATOM 888 C C . GLU A 1 112 ? 6.023 0.134 12.055 1 97.38 112 GLU A C 1
ATOM 890 O O . GLU A 1 112 ? 5.23 0.927 12.57 1 97.38 112 GLU A O 1
ATOM 895 N N . ASN A 1 113 ? 7.008 -0.366 12.703 1 97.12 113 ASN A N 1
ATOM 896 C CA . ASN A 1 113 ? 7.332 0.08 14.055 1 97.12 113 ASN A CA 1
ATOM 897 C C . ASN A 1 113 ? 7.652 1.571 14.094 1 97.12 113 ASN A C 1
ATOM 899 O O . ASN A 1 113 ? 7.199 2.285 14.992 1 97.12 113 ASN A O 1
ATOM 903 N N . LYS A 1 114 ? 8.438 1.979 13.172 1 97.69 114 LYS A N 1
ATOM 904 C CA . LYS A 1 114 ? 8.781 3.395 13.086 1 97.69 114 LYS A CA 1
ATOM 905 C C . LYS A 1 114 ? 7.531 4.254 12.93 1 97.69 114 LYS A C 1
ATOM 907 O O . LYS A 1 114 ? 7.395 5.281 13.602 1 97.69 114 LYS A O 1
ATOM 912 N N . ILE A 1 115 ? 6.637 3.852 12.109 1 96.88 115 ILE A N 1
ATOM 913 C CA . ILE A 1 115 ? 5.41 4.598 11.859 1 96.88 115 ILE A CA 1
ATOM 914 C C . ILE A 1 115 ? 4.555 4.625 13.117 1 96.88 115 ILE A C 1
ATOM 916 O O . ILE A 1 115 ? 3.926 5.641 13.43 1 96.88 115 ILE A O 1
ATOM 920 N N . ASP A 1 116 ? 4.527 3.516 13.773 1 94.56 116 ASP A N 1
ATOM 921 C CA . ASP A 1 116 ? 3.764 3.453 15.016 1 94.56 116 ASP A CA 1
ATOM 922 C C . ASP A 1 116 ? 4.273 4.48 16.031 1 94.56 116 ASP A C 1
ATOM 924 O O . ASP A 1 116 ? 3.48 5.109 16.734 1 94.56 116 ASP A O 1
ATOM 928 N N . VAL A 1 117 ? 5.559 4.629 16.109 1 94.88 117 VAL A N 1
ATOM 929 C CA . VAL A 1 117 ? 6.168 5.621 17 1 94.88 117 VAL A CA 1
ATOM 930 C C . VAL A 1 117 ? 5.758 7.027 16.547 1 94.88 117 VAL A C 1
ATOM 932 O O . VAL A 1 117 ? 5.418 7.871 17.375 1 94.88 117 VAL A O 1
ATOM 935 N N . MET A 1 118 ? 5.672 7.262 15.258 1 93.56 118 MET A N 1
ATOM 936 C CA . MET A 1 118 ? 5.316 8.57 14.719 1 93.56 118 MET A CA 1
ATOM 937 C C . MET A 1 118 ? 3.869 8.914 15.047 1 93.56 118 MET A C 1
ATOM 939 O O . MET A 1 118 ? 3.531 10.086 15.234 1 93.56 118 MET A O 1
ATOM 943 N N . LYS A 1 119 ? 3.061 7.914 15.031 1 89.75 119 LYS A N 1
ATOM 944 C CA . LYS A 1 119 ? 1.641 8.133 15.289 1 89.75 119 LYS A CA 1
ATOM 945 C C . LYS A 1 119 ? 1.407 8.547 16.734 1 89.75 119 LYS A C 1
ATOM 947 O O . LYS A 1 119 ? 0.382 9.148 17.062 1 89.75 119 LYS A O 1
ATOM 952 N N . ARG A 1 120 ? 2.23 8.242 17.688 1 86.19 120 ARG A N 1
ATOM 953 C CA . ARG A 1 120 ? 2.104 8.555 19.109 1 86.19 120 ARG A CA 1
ATOM 954 C C . ARG A 1 120 ? 2.627 9.961 19.406 1 86.19 120 ARG A C 1
ATOM 956 O O . ARG A 1 120 ? 2.324 10.523 20.453 1 86.19 120 ARG A O 1
ATOM 963 N N . GLU A 1 121 ? 3.381 10.523 18.578 1 74.5 121 GLU A N 1
ATOM 964 C CA . GLU A 1 121 ? 3.93 11.859 18.781 1 74.5 121 GLU A CA 1
ATOM 965 C C . GLU A 1 121 ? 3.012 12.93 18.188 1 74.5 121 GLU A C 1
ATOM 967 O O . GLU A 1 121 ? 2.885 14.023 18.75 1 74.5 121 GLU A O 1
ATOM 972 N N . MET B 1 1 ? -25.234 55.344 -19.531 1 32.44 1 MET B N 1
ATOM 973 C CA . MET B 1 1 ? -24.141 55.031 -18.609 1 32.44 1 MET B CA 1
ATOM 974 C C . MET B 1 1 ? -23.641 53.625 -18.797 1 32.44 1 MET B C 1
ATOM 976 O O . MET B 1 1 ? -24.344 52.656 -18.5 1 32.44 1 MET B O 1
ATOM 980 N N . SER B 1 2 ? -22.859 53.344 -19.875 1 41.56 2 SER B N 1
ATOM 981 C CA . SER B 1 2 ? -22.328 52.062 -20.328 1 41.56 2 SER B CA 1
ATOM 982 C C . SER B 1 2 ? -21.438 51.406 -19.281 1 41.56 2 SER B C 1
ATOM 984 O O . SER B 1 2 ? -20.547 52.062 -18.719 1 41.56 2 SER B O 1
ATOM 986 N N . ASP B 1 3 ? -21.984 50.625 -18.344 1 41.31 3 ASP B N 1
ATOM 987 C CA . ASP B 1 3 ? -21.266 49.844 -17.344 1 41.31 3 ASP B CA 1
ATOM 988 C C . ASP B 1 3 ? -20.078 49.125 -17.984 1 41.31 3 ASP B C 1
ATOM 990 O O . ASP B 1 3 ? -20.234 48.375 -18.938 1 41.31 3 ASP B O 1
ATOM 994 N N . ILE B 1 4 ? -18.922 49.75 -18.203 1 45.41 4 ILE B N 1
ATOM 995 C CA . ILE B 1 4 ? -17.594 49.25 -18.578 1 45.41 4 ILE B CA 1
ATOM 996 C C . ILE B 1 4 ? -17.25 48.031 -17.719 1 45.41 4 ILE B C 1
ATOM 998 O O . ILE B 1 4 ? -17.062 48.156 -16.5 1 45.41 4 ILE B O 1
ATOM 1002 N N . TRP B 1 5 ? -17.984 46.906 -17.844 1 47.41 5 TRP B N 1
ATOM 1003 C CA . TRP B 1 5 ? -17.547 45.594 -17.359 1 47.41 5 TRP B CA 1
ATOM 1004 C C . TRP B 1 5 ? -16.031 45.438 -17.547 1 47.41 5 TRP B C 1
ATOM 1006 O O . TRP B 1 5 ? -15.539 45.5 -18.672 1 47.41 5 TRP B O 1
ATOM 1016 N N . ASP B 1 6 ? -15.227 46.125 -16.766 1 42.72 6 ASP B N 1
ATOM 1017 C CA . ASP B 1 6 ? -13.781 45.938 -16.672 1 42.72 6 ASP B CA 1
ATOM 1018 C C . ASP B 1 6 ? -13.414 44.438 -16.625 1 42.72 6 ASP B C 1
ATOM 1020 O O . ASP B 1 6 ? -13.844 43.719 -15.727 1 42.72 6 ASP B O 1
ATOM 1024 N N . ASP B 1 7 ? -13.453 43.781 -17.734 1 40.06 7 ASP B N 1
ATOM 1025 C CA . ASP B 1 7 ? -12.797 42.469 -17.875 1 40.06 7 ASP B CA 1
ATOM 1026 C C . ASP B 1 7 ? -11.445 42.469 -17.156 1 40.06 7 ASP B C 1
ATOM 1028 O O . ASP B 1 7 ? -10.516 43.188 -17.562 1 40.06 7 ASP B O 1
ATOM 1032 N N . GLU B 1 8 ? -11.359 42.594 -15.898 1 41.25 8 GLU B N 1
ATOM 1033 C CA . GLU B 1 8 ? -10.094 42.344 -15.234 1 41.25 8 GLU B CA 1
ATOM 1034 C C . GLU B 1 8 ? -9.453 41.062 -15.766 1 41.25 8 GLU B C 1
ATOM 1036 O O . GLU B 1 8 ? -9.992 39.969 -15.594 1 41.25 8 GLU B O 1
ATOM 1041 N N . GLU B 1 9 ? -8.961 41 -16.953 1 45.47 9 GLU B N 1
ATOM 1042 C CA . GLU B 1 9 ? -8.047 39.938 -17.406 1 45.47 9 GLU B CA 1
ATOM 1043 C C . GLU B 1 9 ? -7.078 39.531 -16.312 1 45.47 9 GLU B C 1
ATOM 1045 O O . GLU B 1 9 ? -6.332 40.344 -15.781 1 45.47 9 GLU B O 1
ATOM 1050 N N . VAL B 1 10 ? -7.559 38.75 -15.453 1 51.03 10 VAL B N 1
ATOM 1051 C CA . VAL B 1 10 ? -6.578 38.125 -14.586 1 51.03 10 VAL B CA 1
ATOM 1052 C C . VAL B 1 10 ? -5.32 37.781 -15.383 1 51.03 10 VAL B C 1
ATOM 1054 O O . VAL B 1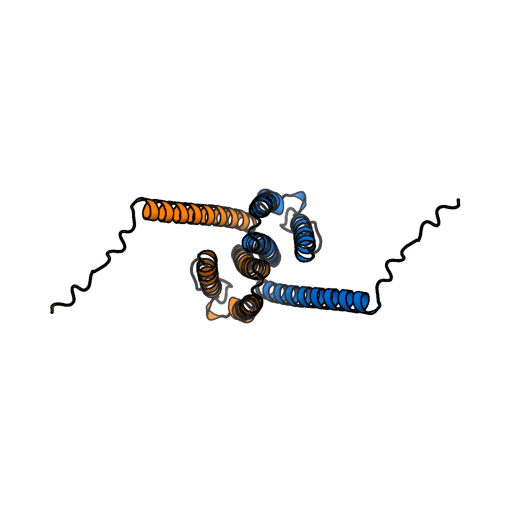 10 ? -5.359 36.969 -16.312 1 51.03 10 VAL B O 1
ATOM 1057 N N . ARG B 1 11 ? -4.449 38.688 -15.734 1 49.03 11 ARG B N 1
ATOM 1058 C CA . ARG B 1 11 ? -3.141 38.5 -16.344 1 49.03 11 ARG B CA 1
ATOM 1059 C C . ARG B 1 11 ? -2.295 37.5 -15.547 1 49.03 11 ARG B C 1
ATOM 1061 O O . ARG B 1 11 ? -1.88 37.812 -14.43 1 49.03 11 ARG B O 1
ATOM 1068 N N . GLU B 1 12 ? -2.639 36.344 -15.766 1 57.03 12 GLU B N 1
ATOM 1069 C CA . GLU B 1 12 ? -1.651 35.406 -15.242 1 57.03 12 GLU B CA 1
ATOM 1070 C C . GLU B 1 12 ? -0.238 35.781 -15.664 1 57.03 12 GLU B C 1
ATOM 1072 O O . GLU B 1 12 ? 0.016 36.031 -16.844 1 57.03 12 GLU B O 1
ATOM 1077 N N . THR B 1 13 ? 0.489 36.375 -14.828 1 60.41 13 THR B N 1
ATOM 1078 C CA . THR B 1 13 ? 1.86 36.781 -15.125 1 60.41 13 THR B CA 1
ATOM 1079 C C . THR B 1 13 ? 2.711 35.562 -15.484 1 60.41 13 THR B C 1
ATOM 1081 O O . THR B 1 13 ? 2.512 34.469 -14.938 1 60.41 13 THR B O 1
ATOM 1084 N N . PRO B 1 14 ? 3.475 35.719 -16.562 1 63.5 14 PRO B N 1
ATOM 1085 C CA . PRO B 1 14 ? 4.402 34.688 -17.016 1 63.5 14 PRO B CA 1
ATOM 1086 C C . PRO B 1 14 ? 5.113 34 -15.859 1 63.5 14 PRO B C 1
ATOM 1088 O O . PRO B 1 14 ? 5.414 32.781 -15.938 1 63.5 14 PRO B O 1
ATOM 1091 N N . SER B 1 15 ? 5.191 34.688 -14.797 1 64.19 15 SER B N 1
ATOM 1092 C CA . SER B 1 15 ? 5.895 34.094 -13.664 1 64.19 15 SER B CA 1
ATOM 1093 C C . SER B 1 15 ? 5.035 33.062 -12.953 1 64.19 15 SER B C 1
ATOM 1095 O O . SER B 1 15 ? 5.547 32.031 -12.469 1 64.19 15 SER B O 1
ATOM 1097 N N . GLU B 1 16 ? 3.723 33.344 -12.883 1 61.28 16 GLU B N 1
ATOM 1098 C CA . GLU B 1 16 ? 2.824 32.375 -12.234 1 61.28 16 GLU B CA 1
ATOM 1099 C C . GLU B 1 16 ? 2.65 31.125 -13.078 1 61.28 16 GLU B C 1
ATOM 1101 O O . GLU B 1 16 ? 2.584 30.016 -12.539 1 61.28 16 GLU B O 1
ATOM 1106 N N . ILE B 1 17 ? 2.617 31.359 -14.312 1 60.28 17 ILE B N 1
ATOM 1107 C CA . ILE B 1 17 ? 2.473 30.25 -15.25 1 60.28 17 ILE B CA 1
ATOM 1108 C C . ILE B 1 17 ? 3.719 29.359 -15.203 1 60.28 17 ILE B C 1
ATOM 1110 O O . ILE B 1 17 ? 3.621 28.141 -15.219 1 60.28 17 ILE B O 1
ATOM 1114 N N . THR B 1 18 ? 4.828 30.109 -15.125 1 60.75 18 THR B N 1
ATOM 1115 C CA . THR B 1 18 ? 6.078 29.359 -15.07 1 60.75 18 THR B CA 1
ATOM 1116 C C . THR B 1 18 ? 6.172 28.562 -13.766 1 60.75 18 THR B C 1
ATOM 1118 O O . THR B 1 18 ? 6.633 27.422 -13.758 1 60.75 18 THR B O 1
ATOM 1121 N N . ARG B 1 19 ? 5.672 29.125 -12.711 1 60.66 19 ARG B N 1
ATOM 1122 C CA . ARG B 1 19 ? 5.691 28.438 -11.43 1 60.66 19 ARG B CA 1
ATOM 1123 C C . ARG B 1 19 ? 4.73 27.25 -11.43 1 60.66 19 ARG B C 1
ATOM 1125 O O . ARG B 1 19 ? 5.074 26.172 -10.945 1 60.66 19 ARG B O 1
ATOM 1132 N N . VAL B 1 20 ? 3.609 27.484 -12.008 1 57.72 20 VAL B N 1
ATOM 1133 C CA . VAL B 1 20 ? 2.607 26.422 -12.078 1 57.72 20 VAL B CA 1
ATOM 1134 C C . VAL B 1 20 ? 3.133 25.281 -12.938 1 57.72 20 VAL B C 1
ATOM 1136 O O . VAL B 1 20 ? 2.965 24.109 -12.586 1 57.72 20 VAL B O 1
ATOM 1139 N N . LYS B 1 21 ? 3.781 25.609 -14 1 58.5 21 LYS B N 1
ATOM 1140 C CA . LYS B 1 21 ? 4.352 24.594 -14.875 1 58.5 21 LYS B CA 1
ATOM 1141 C C . LYS B 1 21 ? 5.48 23.844 -14.18 1 58.5 21 LYS B C 1
ATOM 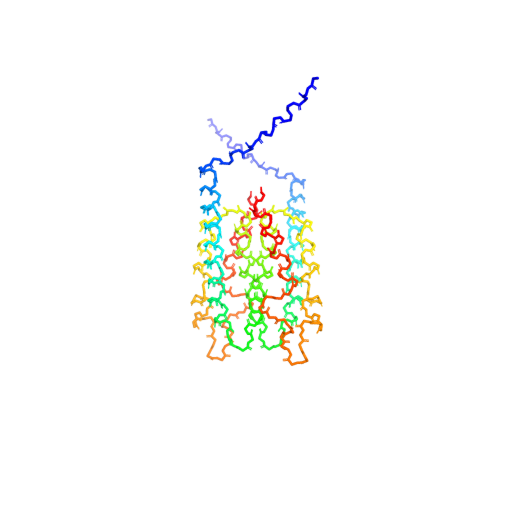1143 O O . LYS B 1 21 ? 5.59 22.625 -14.32 1 58.5 21 LYS B O 1
ATOM 1148 N N . ARG B 1 22 ? 6.242 24.562 -13.453 1 57.38 22 ARG B N 1
ATOM 1149 C CA . ARG B 1 22 ? 7.348 23.938 -12.727 1 57.38 22 ARG B CA 1
ATOM 1150 C C . ARG B 1 22 ? 6.836 23.047 -11.617 1 57.38 22 ARG B C 1
ATOM 1152 O O . ARG B 1 22 ? 7.348 21.938 -11.414 1 57.38 22 ARG B O 1
ATOM 1159 N N . ASP B 1 23 ? 5.785 23.562 -10.898 1 58.56 23 ASP B N 1
ATOM 1160 C CA . ASP B 1 23 ? 5.176 22.766 -9.844 1 58.56 23 ASP B CA 1
ATOM 1161 C C . ASP B 1 23 ? 4.527 21.5 -10.414 1 58.56 23 ASP B C 1
ATOM 1163 O O . ASP B 1 23 ? 4.648 20.422 -9.844 1 58.56 23 ASP B O 1
ATOM 1167 N N . HIS B 1 24 ? 3.914 21.656 -11.531 1 61.72 24 HIS B N 1
ATOM 1168 C CA . HIS B 1 24 ? 3.299 20.5 -12.195 1 61.72 24 HIS B CA 1
ATOM 1169 C C . HIS B 1 24 ? 4.355 19.531 -12.703 1 61.72 24 HIS B C 1
ATOM 1171 O O . HIS B 1 24 ? 4.211 18.312 -12.547 1 61.72 24 HIS B O 1
ATOM 1177 N N . SER B 1 25 ? 5.391 20.125 -13.25 1 60.5 25 SER B N 1
ATOM 1178 C CA . SER B 1 25 ? 6.484 19.281 -13.742 1 60.5 25 SER B CA 1
ATOM 1179 C C . SER B 1 25 ? 7.148 18.516 -12.602 1 60.5 25 SER B C 1
ATOM 1181 O O . SER B 1 25 ? 7.484 17.344 -12.75 1 60.5 25 SER B O 1
ATOM 1183 N N . GLN B 1 26 ? 7.32 19.25 -11.484 1 58.59 26 GLN B N 1
ATOM 1184 C CA . GLN B 1 26 ? 7.906 18.609 -10.305 1 58.59 26 GLN B CA 1
ATOM 1185 C C . GLN B 1 26 ? 6.961 17.562 -9.719 1 58.59 26 GLN B C 1
ATOM 1187 O O . GLN B 1 26 ? 7.387 16.469 -9.359 1 58.59 26 GLN B O 1
ATOM 1192 N N . ALA B 1 27 ? 5.781 17.953 -9.688 1 58.81 27 ALA B N 1
ATOM 1193 C CA . ALA B 1 27 ? 4.77 17 -9.219 1 58.81 27 ALA B CA 1
ATOM 1194 C C . ALA B 1 27 ? 4.676 15.797 -10.141 1 58.81 27 ALA B C 1
ATOM 1196 O O . ALA B 1 27 ? 4.574 14.656 -9.672 1 58.81 27 ALA B O 1
ATOM 1197 N N . GLY B 1 28 ? 4.703 16.094 -11.422 1 60.84 28 GLY B N 1
ATOM 1198 C CA . GLY B 1 28 ? 4.723 15.023 -12.406 1 60.84 28 GLY B CA 1
ATOM 1199 C C . GLY B 1 28 ? 5.953 14.141 -12.305 1 60.84 28 GLY B C 1
ATOM 1200 O O . GLY B 1 28 ? 5.848 12.914 -1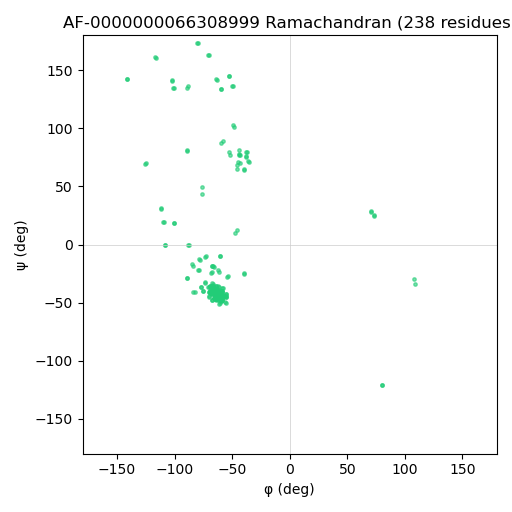2.367 1 60.84 28 GLY B O 1
ATOM 1201 N N . TYR B 1 29 ? 7.09 14.773 -12.148 1 61.09 29 TYR B N 1
ATOM 1202 C CA . TYR B 1 29 ? 8.328 14.016 -12.016 1 61.09 29 TYR B CA 1
ATOM 1203 C C . TYR B 1 29 ? 8.312 13.148 -10.766 1 61.09 29 TYR B C 1
ATOM 1205 O O . TYR B 1 29 ? 8.664 11.969 -10.812 1 61.09 29 TYR B O 1
ATOM 1213 N N . LEU B 1 30 ? 7.875 13.742 -9.695 1 61.03 30 LEU B N 1
ATOM 1214 C CA . LEU B 1 30 ? 7.777 13.016 -8.438 1 61.03 30 LEU B CA 1
ATOM 1215 C C . LEU B 1 30 ? 6.797 11.852 -8.555 1 61.03 30 LEU B C 1
ATOM 1217 O O . LEU B 1 30 ? 7.082 10.742 -8.102 1 61.03 30 LEU B O 1
ATOM 1221 N N . ALA B 1 31 ? 5.773 12.227 -9.227 1 65.06 31 ALA B N 1
ATOM 1222 C CA . ALA B 1 31 ? 4.785 11.18 -9.477 1 65.06 31 ALA B CA 1
ATOM 1223 C C . ALA B 1 31 ? 5.371 10.078 -10.359 1 65.06 31 ALA B C 1
ATOM 1225 O O . ALA B 1 31 ? 5.141 8.891 -10.117 1 65.06 31 ALA B O 1
ATOM 1226 N N . GLY B 1 32 ? 6.172 10.477 -11.328 1 67.38 32 GLY B N 1
ATOM 1227 C CA . GLY B 1 32 ? 6.824 9.523 -12.219 1 67.38 32 GLY B CA 1
ATOM 1228 C C . GLY B 1 32 ? 7.832 8.641 -11.508 1 67.38 32 GLY B C 1
ATOM 1229 O O . GLY B 1 32 ? 7.859 7.426 -11.719 1 67.38 32 GLY B O 1
ATOM 1230 N N . VAL B 1 33 ? 8.648 9.227 -10.711 1 69.81 33 VAL B N 1
ATOM 1231 C CA . VAL B 1 33 ? 9.664 8.492 -9.969 1 69.81 33 VAL B CA 1
ATOM 1232 C C . VAL B 1 33 ? 9 7.504 -9.016 1 69.81 33 VAL B C 1
ATOM 1234 O O . VAL B 1 33 ? 9.43 6.352 -8.898 1 69.81 33 VAL B O 1
ATOM 1237 N N . THR B 1 34 ? 7.977 7.984 -8.398 1 71.44 34 THR B N 1
ATOM 1238 C CA . THR B 1 34 ? 7.227 7.121 -7.492 1 71.44 34 THR B CA 1
ATOM 1239 C C . THR B 1 34 ? 6.648 5.922 -8.242 1 71.44 34 THR B C 1
ATOM 1241 O O . THR B 1 34 ? 6.789 4.781 -7.797 1 71.44 34 THR B O 1
ATOM 1244 N N . LYS B 1 35 ? 6.121 6.207 -9.359 1 72.62 35 LYS B N 1
ATOM 1245 C CA . LYS B 1 35 ? 5.539 5.137 -10.164 1 72.62 35 LYS B CA 1
ATOM 1246 C C . LYS B 1 35 ? 6.613 4.156 -10.633 1 72.62 35 LYS B C 1
ATOM 1248 O O . LYS B 1 35 ? 6.398 2.943 -10.609 1 72.62 35 LYS B O 1
ATOM 1253 N N . ALA B 1 36 ? 7.742 4.723 -11.086 1 72.88 36 ALA B N 1
ATOM 1254 C CA . ALA B 1 36 ? 8.844 3.877 -11.539 1 72.88 36 ALA B CA 1
ATOM 1255 C C . ALA B 1 36 ? 9.344 2.979 -10.406 1 72.88 36 ALA B C 1
ATOM 1257 O O . ALA B 1 36 ? 9.656 1.807 -10.633 1 72.88 36 ALA B O 1
ATOM 1258 N N . LYS B 1 37 ? 9.422 3.49 -9.312 1 75.25 37 LYS B N 1
ATOM 1259 C CA . LYS B 1 37 ? 9.875 2.721 -8.156 1 75.25 37 LYS B CA 1
ATOM 1260 C C . LYS B 1 37 ? 8.852 1.663 -7.762 1 75.25 37 LYS B C 1
ATOM 1262 O O . LYS B 1 37 ? 9.219 0.541 -7.406 1 75.25 37 LYS B O 1
ATOM 1267 N N . ASP B 1 38 ? 7.629 1.976 -7.898 1 74.69 38 ASP B N 1
ATOM 1268 C CA . ASP B 1 38 ? 6.566 1.011 -7.637 1 74.69 38 ASP B CA 1
ATOM 1269 C C . ASP B 1 38 ? 6.586 -0.12 -8.664 1 74.69 38 ASP B C 1
ATOM 1271 O O . ASP B 1 38 ? 6.395 -1.286 -8.312 1 74.69 38 ASP B O 1
ATOM 1275 N N . GLU B 1 39 ? 6.922 0.297 -9.891 1 72.38 39 GLU B N 1
ATOM 1276 C CA . GLU B 1 39 ? 7.02 -0.702 -10.953 1 72.38 39 GLU B CA 1
ATOM 1277 C C . GLU B 1 39 ? 8.203 -1.636 -10.727 1 72.38 39 GLU B C 1
ATOM 1279 O O . GLU B 1 39 ? 8.109 -2.84 -10.977 1 72.38 39 GLU B O 1
ATOM 1284 N N . SER B 1 40 ? 9.258 -1.095 -10.242 1 74.12 40 SER B N 1
ATOM 1285 C CA . SER B 1 40 ? 10.43 -1.917 -9.945 1 74.12 40 SER B CA 1
ATOM 1286 C C . SER B 1 40 ? 10.133 -2.906 -8.82 1 74.12 40 SER B C 1
ATOM 1288 O O . SER B 1 40 ? 10.578 -4.055 -8.867 1 74.12 40 SER B O 1
ATOM 1290 N N . LEU B 1 41 ? 9.414 -2.527 -7.855 1 73.19 41 LEU B N 1
ATOM 1291 C CA . LEU B 1 41 ? 9 -3.402 -6.762 1 73.19 41 LEU B CA 1
ATOM 1292 C C . LEU B 1 41 ? 8.094 -4.52 -7.277 1 73.19 41 LEU B C 1
ATOM 1294 O O . LEU B 1 41 ? 8.242 -5.676 -6.875 1 73.19 41 LEU B O 1
ATOM 1298 N N . GLN B 1 42 ? 7.262 -4.156 -8.164 1 67 42 GLN B N 1
ATOM 1299 C CA . GLN B 1 42 ? 6.359 -5.129 -8.781 1 67 42 GLN B CA 1
ATOM 1300 C C . GLN B 1 42 ? 7.137 -6.199 -9.539 1 67 42 GLN B C 1
ATOM 1302 O O . GLN B 1 42 ? 6.766 -7.375 -9.516 1 67 42 GLN B O 1
ATOM 1307 N N . GLU B 1 43 ? 8.156 -5.766 -10.328 1 67.75 43 GLU B N 1
ATOM 1308 C CA . GLU B 1 43 ? 8.977 -6.723 -11.062 1 67.75 43 GLU B CA 1
ATOM 1309 C C . GLU B 1 43 ? 9.562 -7.777 -10.125 1 67.75 43 GLU B C 1
ATOM 1311 O O . GLU B 1 43 ? 9.773 -8.922 -10.523 1 67.75 43 GLU B O 1
ATOM 1316 N N . GLY B 1 44 ? 9.734 -7.367 -8.883 1 63.84 44 GLY B N 1
ATOM 1317 C CA . GLY B 1 44 ? 10.219 -8.312 -7.887 1 63.84 44 GLY B CA 1
ATOM 1318 C C . GLY B 1 44 ? 9.164 -9.32 -7.469 1 63.84 44 GLY B C 1
ATOM 1319 O O . GLY B 1 44 ? 9.484 -10.469 -7.148 1 63.84 44 GLY B O 1
ATOM 1320 N N . PHE B 1 45 ? 7.918 -8.844 -7.484 1 64 45 PHE B N 1
ATOM 1321 C CA . PHE B 1 45 ? 6.805 -9.719 -7.113 1 64 45 PHE B CA 1
ATOM 1322 C C . PHE B 1 45 ? 6.523 -10.727 -8.219 1 64 45 PHE B C 1
ATOM 1324 O O . PHE B 1 45 ? 5.996 -11.812 -7.949 1 64 45 PHE B O 1
ATOM 1331 N N . ASN B 1 46 ? 7.121 -10.617 -9.484 1 61.09 46 ASN B N 1
ATOM 1332 C CA . ASN B 1 46 ? 6.809 -11.367 -10.695 1 61.09 46 ASN B CA 1
ATOM 1333 C C . ASN B 1 46 ? 6.703 -12.859 -10.422 1 61.09 46 ASN B C 1
ATOM 1335 O O . ASN B 1 46 ? 6.469 -13.648 -11.336 1 61.09 46 ASN B O 1
ATOM 1339 N N . ALA B 1 47 ? 6.684 -13.352 -9.328 1 52.91 47 ALA B N 1
ATOM 1340 C CA . ALA B 1 47 ? 6.68 -14.805 -9.367 1 52.91 47 ALA B CA 1
ATOM 1341 C C . ALA B 1 47 ? 5.301 -15.344 -9.734 1 52.91 47 ALA B C 1
ATOM 1343 O O . ALA B 1 47 ? 4.594 -15.898 -8.891 1 52.91 47 ALA B O 1
ATOM 1344 N N . GLY B 1 48 ? 4.758 -14.828 -10.75 1 53.62 48 GLY B N 1
ATOM 1345 C CA . GLY B 1 48 ? 3.578 -15.492 -11.281 1 53.62 48 GLY B CA 1
ATOM 1346 C C . GLY B 1 48 ? 2.297 -14.711 -11.039 1 53.62 48 GLY B C 1
ATOM 1347 O O . GLY B 1 48 ? 1.315 -14.883 -11.766 1 53.62 48 GLY B O 1
ATOM 1348 N N . TYR B 1 49 ? 2.223 -14.062 -10.008 1 53.5 49 TYR B N 1
ATOM 1349 C CA . TYR B 1 49 ? 0.988 -13.297 -9.875 1 53.5 49 TYR B CA 1
ATOM 1350 C C . TYR B 1 49 ? 1.284 -11.82 -9.633 1 53.5 49 TYR B C 1
ATOM 1352 O O . TYR B 1 49 ? 1.093 -11.32 -8.516 1 53.5 49 TYR B O 1
ATOM 1360 N N . PRO B 1 50 ? 1.771 -11.164 -10.602 1 62.16 50 PRO B N 1
ATOM 1361 C CA . PRO B 1 50 ? 2.26 -9.789 -10.547 1 62.16 50 PRO B CA 1
ATOM 1362 C C . PRO B 1 50 ? 1.175 -8.789 -10.133 1 62.16 50 PRO B C 1
ATOM 1364 O O . PRO B 1 50 ? 1.479 -7.73 -9.586 1 62.16 50 PRO B O 1
ATOM 1367 N N . ILE B 1 51 ? -0.108 -9.312 -10.086 1 72.56 51 ILE B N 1
ATOM 1368 C CA . ILE B 1 51 ? -1.19 -8.336 -10.016 1 72.56 51 ILE B CA 1
ATOM 1369 C C . ILE B 1 51 ? -1.489 -8.008 -8.555 1 72.56 51 ILE B C 1
ATOM 1371 O O . ILE B 1 51 ? -1.738 -6.852 -8.203 1 72.56 51 ILE B O 1
ATOM 1375 N N . GLY B 1 52 ? -1.224 -8.992 -7.719 1 81.31 52 GLY B N 1
ATOM 1376 C CA . GLY B 1 52 ? -1.545 -8.781 -6.316 1 81.31 52 GLY B CA 1
ATOM 1377 C C . GLY B 1 52 ? -0.657 -7.75 -5.648 1 81.31 52 GLY B C 1
ATOM 1378 O O . GLY B 1 52 ? -1.139 -6.914 -4.883 1 81.31 52 GLY B O 1
ATOM 1379 N N . GLY B 1 53 ? 0.583 -7.801 -5.977 1 84.88 53 GLY B N 1
ATOM 1380 C CA . GLY B 1 53 ? 1.524 -6.867 -5.383 1 84.88 53 GLY B CA 1
ATOM 1381 C C . GLY B 1 53 ? 1.249 -5.422 -5.754 1 84.88 53 GLY B C 1
ATOM 1382 O O . GLY B 1 53 ? 1.236 -4.543 -4.891 1 84.88 53 GLY B O 1
ATOM 1383 N N . GLN B 1 54 ? 1.045 -5.223 -7.008 1 86.12 54 GLN B N 1
ATOM 1384 C CA . GLN B 1 54 ? 0.769 -3.871 -7.48 1 86.12 54 GLN B CA 1
ATOM 1385 C C . GLN B 1 54 ? -0.546 -3.348 -6.91 1 86.12 54 GLN B C 1
ATOM 1387 O O . GLN B 1 54 ? -0.633 -2.189 -6.496 1 86.12 54 GLN B O 1
ATOM 1392 N N . LEU B 1 55 ? -1.545 -4.211 -6.949 1 88.75 55 LEU B N 1
ATOM 1393 C CA . LEU B 1 55 ? -2.84 -3.857 -6.379 1 88.75 55 LEU B CA 1
ATOM 1394 C C . LEU B 1 55 ? -2.711 -3.529 -4.895 1 88.75 55 LEU B C 1
ATOM 1396 O O . LEU B 1 55 ? -3.213 -2.502 -4.438 1 88.75 55 LEU B O 1
ATOM 1400 N N . GLY B 1 56 ? -2.041 -4.363 -4.168 1 90.88 56 GLY B N 1
ATOM 1401 C CA . GLY B 1 56 ? -1.795 -4.121 -2.756 1 90.88 56 GLY B CA 1
ATOM 1402 C C . GLY B 1 56 ? -1.061 -2.82 -2.492 1 90.88 56 GLY B C 1
ATOM 1403 O O . GLY B 1 56 ? -1.439 -2.059 -1.6 1 90.88 56 GLY B O 1
ATOM 1404 N N . LEU B 1 57 ? -0.049 -2.578 -3.264 1 92.88 57 LEU B N 1
ATOM 1405 C CA . LEU B 1 57 ? 0.739 -1.359 -3.115 1 92.88 57 LEU B CA 1
ATOM 1406 C C . LEU B 1 57 ? -0.137 -0.122 -3.283 1 92.88 57 LEU B C 1
ATOM 1408 O O . LEU B 1 57 ? -0.08 0.8 -2.467 1 92.88 57 LEU B O 1
ATOM 1412 N N . SER B 1 58 ? -0.914 -0.134 -4.301 1 94.38 58 SER B N 1
ATOM 1413 C CA . SER B 1 58 ? -1.768 1.015 -4.582 1 94.38 58 SER B CA 1
ATOM 1414 C C . SER B 1 58 ? -2.809 1.216 -3.488 1 94.38 58 SER B C 1
ATOM 1416 O O . SER B 1 58 ? -3.002 2.334 -3.006 1 94.38 58 SER B O 1
ATOM 1418 N N . ILE B 1 59 ? -3.424 0.151 -3.137 1 96.06 59 ILE B N 1
ATOM 1419 C CA . ILE B 1 59 ? -4.445 0.23 -2.1 1 96.06 59 ILE B CA 1
ATOM 1420 C C . ILE B 1 59 ? -3.812 0.665 -0.781 1 96.06 59 ILE B C 1
ATOM 1422 O O . ILE B 1 59 ? -4.336 1.546 -0.094 1 96.06 59 ILE B O 1
ATOM 1426 N N . GLY B 1 60 ? -2.725 0.079 -0.432 1 96.19 60 GLY B N 1
ATOM 1427 C CA . GLY B 1 60 ? -1.997 0.489 0.759 1 96.19 60 GLY B CA 1
ATOM 1428 C C . GLY B 1 60 ? -1.645 1.965 0.764 1 96.19 60 GLY B C 1
ATOM 1429 O O . GLY B 1 60 ? -1.801 2.643 1.782 1 96.19 60 GLY B O 1
ATOM 1430 N N . ARG B 1 61 ? -1.174 2.379 -0.362 1 97.31 61 ARG B N 1
ATOM 1431 C CA . ARG B 1 61 ? -0.785 3.781 -0.467 1 97.31 61 ARG B CA 1
ATOM 1432 C C . ARG B 1 61 ? -1.976 4.699 -0.214 1 97.31 61 ARG B C 1
ATOM 1434 O O . ARG B 1 61 ? -1.846 5.719 0.468 1 97.31 61 ARG B O 1
ATOM 1441 N N . ILE B 1 62 ? -3.061 4.355 -0.739 1 97.94 62 ILE B N 1
ATOM 1442 C CA . ILE B 1 62 ? -4.281 5.129 -0.542 1 97.94 62 ILE B CA 1
ATOM 1443 C C . ILE B 1 62 ? -4.637 5.168 0.943 1 97.94 62 ILE B C 1
ATOM 1445 O O . ILE B 1 62 ? -4.84 6.242 1.512 1 97.94 62 ILE B O 1
ATOM 1449 N N . PHE B 1 63 ? -4.664 4.004 1.562 1 97.38 63 PHE B N 1
ATOM 1450 C CA . PHE B 1 63 ? -4.98 3.928 2.984 1 97.38 63 PHE B CA 1
ATOM 1451 C C . PHE B 1 63 ? -3.979 4.73 3.805 1 97.38 63 PHE B C 1
ATOM 1453 O O . PHE B 1 63 ? -4.367 5.52 4.668 1 97.38 63 PHE B O 1
ATOM 1460 N N . GLY B 1 64 ? -2.75 4.52 3.537 1 97.38 64 GLY B N 1
ATOM 1461 C CA . GLY B 1 64 ? -1.704 5.215 4.27 1 97.38 64 GLY B CA 1
ATOM 1462 C C . GLY B 1 64 ? -1.792 6.727 4.145 1 97.38 64 GLY B C 1
ATOM 1463 O O . GLY B 1 64 ? -1.657 7.445 5.137 1 97.38 64 GLY B O 1
ATOM 1464 N N . TYR B 1 65 ? -1.956 7.184 2.906 1 97.88 65 TYR B N 1
ATOM 1465 C CA . TYR B 1 65 ? -2.045 8.617 2.678 1 97.88 65 TYR B CA 1
ATOM 1466 C C . TYR B 1 65 ? -3.16 9.234 3.516 1 97.88 65 TYR B C 1
ATOM 1468 O O . TYR B 1 65 ? -2.951 10.25 4.188 1 97.88 65 TYR B O 1
ATOM 1476 N N . LEU B 1 66 ? -4.328 8.656 3.449 1 98.12 66 LEU B N 1
ATOM 1477 C CA . LEU B 1 66 ? -5.48 9.164 4.184 1 98.12 66 LEU B CA 1
ATOM 1478 C C . LEU B 1 66 ? -5.227 9.125 5.688 1 98.12 66 LEU B C 1
ATOM 1480 O O . LEU B 1 66 ? -5.613 10.055 6.406 1 98.12 66 LEU B O 1
ATOM 1484 N N . GLN B 1 67 ? -4.586 8.062 6.148 1 96.38 67 GLN B N 1
ATOM 1485 C CA . GLN B 1 67 ? -4.211 7.965 7.555 1 96.38 67 GLN B CA 1
ATOM 1486 C C . GLN B 1 67 ? -3.238 9.078 7.941 1 96.38 67 GLN B C 1
ATOM 1488 O O . GLN B 1 67 ? -3.422 9.742 8.961 1 96.38 67 GLN B O 1
ATOM 1493 N N . GLY B 1 68 ? -2.234 9.273 7.156 1 96.44 68 GLY B N 1
ATOM 1494 C CA . GLY B 1 68 ? -1.271 10.328 7.418 1 96.44 68 GLY B CA 1
ATOM 1495 C C . GLY B 1 68 ? -1.902 11.711 7.477 1 96.44 68 GLY B C 1
ATOM 1496 O O . GLY B 1 68 ? -1.54 12.523 8.328 1 96.44 68 GLY B O 1
ATOM 1497 N N . LYS B 1 69 ? -2.857 11.953 6.664 1 96.62 69 LYS B N 1
ATOM 1498 C CA . LYS B 1 69 ? -3.553 13.234 6.594 1 96.62 69 LYS B CA 1
ATOM 1499 C C . LYS B 1 69 ? -4.562 13.375 7.73 1 96.62 69 LYS B C 1
ATOM 1501 O O . LYS B 1 69 ? -5.059 14.469 7.996 1 96.62 69 LYS B O 1
ATOM 1506 N N . GLY B 1 70 ? -4.836 12.328 8.375 1 95.12 70 GLY B N 1
ATOM 1507 C CA . GLY B 1 70 ? -5.844 12.328 9.422 1 95.12 70 GLY B CA 1
ATOM 1508 C C . GLY B 1 70 ? -7.258 12.414 8.891 1 95.12 70 GLY B C 1
ATOM 1509 O O . GLY B 1 70 ? -8.148 12.938 9.562 1 95.12 70 GLY B O 1
ATOM 1510 N N . LEU B 1 71 ? -7.492 11.992 7.695 1 96.38 71 LEU B N 1
ATOM 1511 C CA . LEU B 1 71 ? -8.812 12.023 7.078 1 96.38 71 LEU B CA 1
ATOM 1512 C C . LEU B 1 71 ? -9.586 10.75 7.379 1 96.38 71 LEU B C 1
ATOM 1514 O O . LEU B 1 71 ? -9.742 9.891 6.508 1 96.38 71 LEU B O 1
ATOM 1518 N N . VAL B 1 72 ? -10.148 10.672 8.484 1 96.06 72 VAL B N 1
ATOM 1519 C CA . VAL B 1 72 ? -10.727 9.469 9.07 1 96.06 72 VAL B CA 1
ATOM 1520 C C . VAL B 1 72 ? -11.945 9.039 8.258 1 96.06 72 VAL B C 1
ATOM 1522 O O . VAL B 1 72 ? -12.086 7.855 7.926 1 96.06 72 VAL B O 1
ATOM 1525 N N . GLU B 1 73 ? -12.828 9.977 7.949 1 97 73 GLU B N 1
ATOM 1526 C CA . GLU B 1 73 ? -14.039 9.625 7.219 1 97 73 GLU B CA 1
ATOM 1527 C C . GLU B 1 73 ? -13.711 9.133 5.809 1 97 73 GLU B C 1
ATOM 1529 O O . GLU B 1 73 ? -14.32 8.18 5.32 1 97 73 GLU B O 1
ATOM 1534 N N . GLU B 1 74 ? -12.734 9.766 5.199 1 97.5 74 GLU B N 1
ATOM 1535 C CA . GLU B 1 74 ? -12.312 9.336 3.867 1 97.5 74 GLU B CA 1
ATOM 1536 C C . GLU B 1 74 ? -11.664 7.957 3.914 1 97.5 74 GLU B C 1
ATOM 1538 O O . GLU B 1 74 ? -11.828 7.156 2.99 1 97.5 74 GLU B O 1
ATOM 1543 N N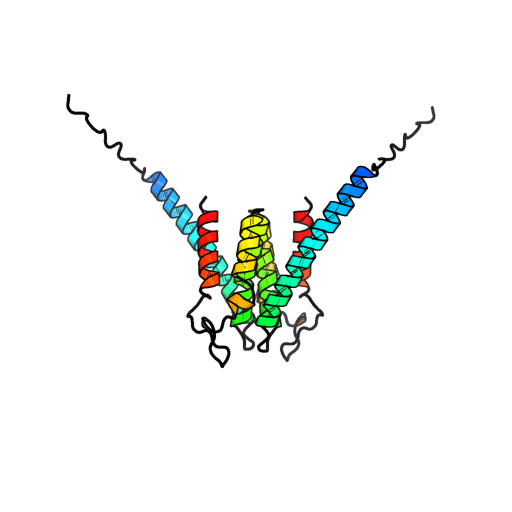 . GLU B 1 75 ? -10.867 7.703 4.93 1 96.94 75 GLU B N 1
ATOM 1544 C CA . GLU B 1 75 ? -10.258 6.387 5.074 1 96.94 75 GLU B CA 1
ATOM 1545 C C . GLU B 1 75 ? -11.32 5.301 5.211 1 96.94 75 GLU B C 1
ATOM 1547 O O . GLU B 1 75 ? -11.203 4.23 4.602 1 96.94 75 GLU B O 1
ATOM 1552 N N . LYS B 1 76 ? -12.328 5.625 6.016 1 96.38 76 LYS B N 1
ATOM 1553 C CA . LYS B 1 76 ? -13.422 4.672 6.176 1 96.38 76 LYS B CA 1
ATOM 1554 C C . LYS B 1 76 ? -14.086 4.375 4.836 1 96.38 76 LYS B C 1
ATOM 1556 O O . LYS B 1 76 ? -14.383 3.219 4.523 1 96.38 76 LYS B O 1
ATOM 1561 N N . GLN B 1 77 ? -14.336 5.395 4.098 1 97.94 77 GLN B N 1
ATOM 1562 C CA . GLN B 1 77 ? -14.945 5.246 2.783 1 97.94 77 GLN B CA 1
ATOM 1563 C C . GLN B 1 77 ? -14.062 4.43 1.849 1 97.94 77 GLN B C 1
ATOM 1565 O O . GLN B 1 77 ? -14.547 3.555 1.13 1 97.94 77 GLN B O 1
ATOM 1570 N N . ALA B 1 78 ? -12.797 4.746 1.865 1 98.12 78 ALA B N 1
ATOM 1571 C CA . ALA B 1 78 ? -11.852 4.012 1.025 1 98.12 78 ALA B CA 1
ATOM 1572 C C . ALA B 1 78 ? -11.836 2.529 1.392 1 98.12 78 ALA B C 1
ATOM 1574 O O . ALA B 1 78 ? -11.828 1.666 0.512 1 98.12 78 ALA B O 1
ATOM 1575 N N . ARG B 1 79 ? -11.844 2.189 2.635 1 96.12 79 ARG B N 1
ATOM 1576 C CA . ARG B 1 79 ? -11.812 0.803 3.086 1 96.12 79 ARG B CA 1
ATOM 1577 C C . ARG B 1 79 ? -13.062 0.053 2.648 1 96.12 79 ARG B C 1
ATOM 1579 O O . ARG B 1 79 ? -13.008 -1.145 2.361 1 96.12 79 ARG B O 1
ATOM 1586 N N . LYS B 1 80 ? -14.117 0.752 2.648 1 96.38 80 LYS B N 1
ATOM 1587 C CA . LYS B 1 80 ? -15.352 0.144 2.176 1 96.38 80 LYS B CA 1
ATOM 1588 C C . LYS B 1 80 ? -15.312 -0.084 0.667 1 96.38 80 LYS B C 1
ATOM 1590 O O . LYS B 1 80 ? -15.641 -1.172 0.19 1 96.38 80 LYS B O 1
ATOM 1595 N N . GLU B 1 81 ? -14.859 0.884 -0.088 1 97.44 81 GLU B N 1
ATOM 1596 C CA . GLU B 1 81 ? -14.914 0.851 -1.546 1 97.44 81 GLU B CA 1
ATOM 1597 C C . GLU B 1 81 ? -13.805 -0.015 -2.125 1 97.44 81 GLU B C 1
ATOM 1599 O O . GLU B 1 81 ? -13.898 -0.484 -3.262 1 97.44 81 GLU B O 1
ATOM 1604 N N . LEU B 1 82 ? -12.789 -0.171 -1.317 1 97.06 82 LEU B N 1
ATOM 1605 C CA . LEU B 1 82 ? -11.664 -0.98 -1.77 1 97.06 82 LEU B CA 1
ATOM 1606 C C . LEU B 1 82 ? -11.57 -2.279 -0.975 1 97.06 82 LEU B C 1
ATOM 1608 O O . LEU B 1 82 ? -10.477 -2.818 -0.78 1 97.06 82 LEU B O 1
ATOM 1612 N N . SER B 1 83 ? -12.703 -2.768 -0.551 1 93.56 83 SER B N 1
ATOM 1613 C CA . SER B 1 83 ? -12.781 -4.047 0.15 1 93.56 83 SER B CA 1
ATOM 1614 C C . SER B 1 83 ? -12.516 -5.211 -0.796 1 93.56 83 SER B C 1
ATOM 1616 O O . SER B 1 83 ? -12.57 -5.055 -2.018 1 93.56 83 SER B O 1
ATOM 1618 N N . SER B 1 84 ? -12.211 -6.379 -0.187 1 90.75 84 SER B N 1
ATOM 1619 C CA . SER B 1 84 ? -11.961 -7.57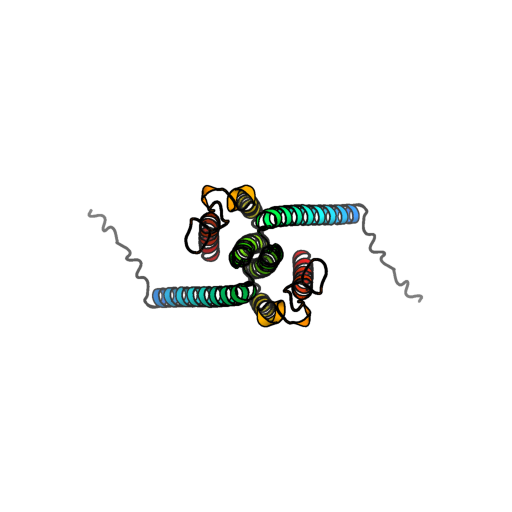 -0.995 1 90.75 84 SER B CA 1
ATOM 1620 C C . SER B 1 84 ? -13.172 -7.906 -1.863 1 90.75 84 SER B C 1
ATOM 1622 O O . SER B 1 84 ? -13.023 -8.258 -3.035 1 90.75 84 SER B O 1
ATOM 1624 N N . THR B 1 85 ? -14.336 -7.758 -1.315 1 91.62 85 THR B N 1
ATOM 1625 C CA . THR B 1 85 ? -15.555 -8.078 -2.055 1 91.62 85 THR B CA 1
ATOM 1626 C C . THR B 1 85 ? -15.688 -7.195 -3.289 1 91.62 85 THR B C 1
ATOM 1628 O O . THR B 1 85 ? -16.125 -7.656 -4.348 1 91.62 85 THR B O 1
ATOM 1631 N N . ARG B 1 86 ? -15.281 -5.934 -3.17 1 95.19 86 ARG B N 1
ATOM 1632 C CA . ARG B 1 86 ? -15.414 -4.996 -4.281 1 95.19 86 ARG B CA 1
ATOM 1633 C C . ARG B 1 86 ? -14.258 -5.148 -5.266 1 95.19 86 ARG B C 1
ATOM 1635 O O . ARG B 1 86 ? -14.469 -5.164 -6.48 1 95.19 86 ARG B O 1
ATOM 1642 N N . ILE B 1 87 ? -13.078 -5.324 -4.781 1 93.69 87 ILE B N 1
ATOM 1643 C CA . ILE B 1 87 ? -11.875 -5.414 -5.598 1 93.69 87 ILE B CA 1
ATOM 1644 C C . ILE B 1 87 ? -11.914 -6.691 -6.434 1 93.69 87 ILE B C 1
ATOM 1646 O O . ILE B 1 87 ? -11.484 -6.699 -7.59 1 93.69 87 ILE B O 1
ATOM 1650 N N . PHE B 1 88 ? -12.492 -7.711 -5.891 1 90.44 88 PHE B N 1
ATOM 1651 C CA . PHE B 1 88 ? -12.461 -8.992 -6.582 1 90.44 88 PHE B CA 1
ATOM 1652 C C . PHE B 1 88 ? -13.844 -9.359 -7.105 1 90.44 88 PHE B C 1
ATOM 1654 O O . PHE B 1 88 ? -14.148 -10.539 -7.293 1 90.44 88 PHE B O 1
ATOM 1661 N N . ASP B 1 89 ? -14.617 -8.359 -7.199 1 92.88 89 ASP B N 1
ATOM 1662 C CA . ASP B 1 89 ? -15.891 -8.555 -7.887 1 92.88 89 ASP B CA 1
ATOM 1663 C C . ASP B 1 89 ? -15.68 -9.172 -9.273 1 92.88 89 ASP B C 1
ATOM 1665 O O . ASP B 1 89 ? -14.703 -8.844 -9.953 1 92.88 89 ASP B O 1
ATOM 1669 N N . ARG B 1 90 ? -16.562 -10.008 -9.719 1 92.56 90 ARG B N 1
ATOM 1670 C CA . ARG B 1 90 ? -16.453 -10.773 -10.953 1 92.56 90 ARG B CA 1
ATOM 1671 C C . ARG B 1 90 ? -16.359 -9.852 -12.164 1 92.56 90 ARG B C 1
ATOM 1673 O O . ARG B 1 90 ? -15.867 -10.25 -13.227 1 92.56 90 ARG B O 1
ATOM 1680 N N . GLN B 1 91 ? -16.844 -8.641 -12.023 1 95.31 91 GLN B N 1
ATOM 1681 C CA . GLN B 1 91 ? -16.79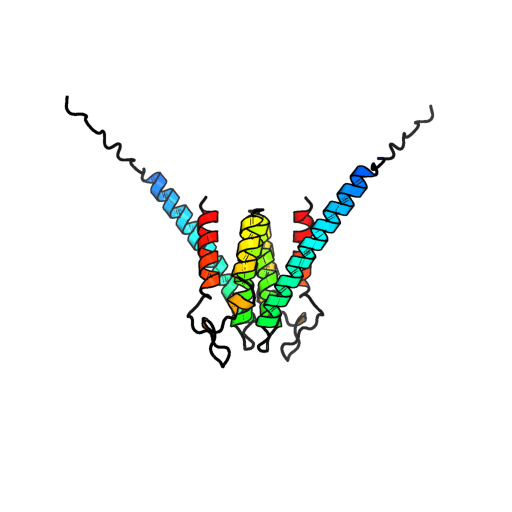7 -7.719 -13.156 1 95.31 91 GLN B CA 1
ATOM 1682 C C . GLN B 1 91 ? -15.359 -7.363 -13.516 1 95.31 91 GLN B C 1
ATOM 1684 O O . GLN B 1 91 ? -15.078 -6.984 -14.648 1 95.31 91 GLN B O 1
ATOM 1689 N N . TYR B 1 92 ? -14.445 -7.598 -12.531 1 93.56 92 TYR B N 1
ATOM 1690 C CA . TYR B 1 92 ? -13.086 -7.129 -12.75 1 93.56 92 TYR B CA 1
ATOM 1691 C C . TYR B 1 92 ? -12.141 -8.297 -13.016 1 93.56 92 TYR B C 1
ATOM 1693 O O . TYR B 1 92 ? -10.961 -8.094 -13.305 1 93.56 92 TYR B O 1
ATOM 1701 N N . TRP B 1 93 ? -12.617 -9.492 -13.008 1 88.38 93 TRP B N 1
ATOM 1702 C CA . TRP B 1 93 ? -11.766 -10.664 -13.156 1 88.38 93 TRP B CA 1
ATOM 1703 C C . TRP B 1 93 ? -12.453 -11.727 -14.016 1 88.38 93 TRP B C 1
ATOM 1705 O O . TRP B 1 93 ? -13.664 -11.953 -13.883 1 88.38 93 TRP B O 1
ATOM 1715 N N . THR B 1 94 ? -11.57 -12.375 -14.828 1 89.5 94 THR B N 1
ATOM 1716 C CA . THR B 1 94 ? -12.07 -13.531 -15.562 1 89.5 94 THR B CA 1
ATOM 1717 C C . THR B 1 94 ? -12.094 -14.766 -14.664 1 89.5 94 THR B C 1
ATOM 1719 O O . THR B 1 94 ? -11.609 -14.727 -13.531 1 89.5 94 THR B O 1
ATOM 1722 N N . THR B 1 95 ? -12.648 -15.844 -15.172 1 87 95 THR B N 1
ATOM 1723 C CA . THR B 1 95 ? -12.75 -17.094 -14.422 1 87 95 THR B CA 1
ATOM 1724 C C . THR B 1 95 ? -11.367 -17.703 -14.195 1 87 95 THR B C 1
ATOM 1726 O O . THR B 1 95 ? -11.172 -18.469 -13.258 1 87 95 THR B O 1
ATOM 1729 N N . ASP B 1 96 ? -10.344 -17.234 -15.031 1 79.31 96 ASP B N 1
ATOM 1730 C CA . ASP B 1 96 ? -8.984 -17.734 -14.898 1 79.31 96 ASP B CA 1
ATOM 1731 C C . ASP B 1 96 ? -8.109 -16.75 -14.125 1 79.31 96 ASP B C 1
ATOM 1733 O O . ASP B 1 96 ? -6.891 -16.719 -14.305 1 79.31 96 ASP B O 1
ATOM 1737 N N . ALA B 1 97 ? -8.766 -15.82 -13.367 1 78.12 97 ALA B N 1
ATOM 1738 C CA . ALA B 1 97 ? -8.086 -14.914 -12.445 1 78.12 97 ALA B CA 1
ATOM 1739 C C . ALA B 1 97 ? -7.273 -13.867 -13.195 1 78.12 97 ALA B C 1
ATOM 1741 O O . ALA B 1 97 ? -6.211 -13.445 -12.734 1 78.12 97 ALA B O 1
ATOM 1742 N N . ALA B 1 98 ? -7.781 -13.602 -14.375 1 82.75 98 ALA B N 1
ATOM 1743 C CA . ALA B 1 98 ? -7.191 -12.5 -15.133 1 82.75 98 ALA B CA 1
ATOM 1744 C C . ALA B 1 98 ? -8.062 -11.25 -15.062 1 82.75 98 ALA B C 1
ATOM 1746 O O . ALA B 1 98 ? -9.289 -11.344 -15.055 1 82.75 98 ALA B O 1
ATOM 1747 N N . PRO B 1 99 ? -7.324 -10.078 -14.961 1 88.19 99 PRO B N 1
ATOM 1748 C CA . PRO B 1 99 ? -8.125 -8.852 -14.906 1 88.19 99 PRO B CA 1
ATOM 1749 C C . PRO B 1 99 ? -8.93 -8.617 -16.188 1 88.19 99 PRO B C 1
ATOM 1751 O O . PRO B 1 99 ? -8.469 -8.938 -17.281 1 88.19 99 PRO B O 1
ATOM 1754 N N . THR B 1 100 ? -10.156 -8.102 -16.031 1 93.75 100 THR B N 1
ATOM 1755 C CA . THR B 1 100 ? -10.984 -7.715 -17.172 1 93.75 100 THR B CA 1
ATOM 1756 C C . THR B 1 100 ? -10.695 -6.273 -17.578 1 93.75 100 THR B C 1
ATOM 1758 O O . THR B 1 100 ? -11.359 -5.727 -18.453 1 93.75 100 THR B O 1
ATOM 1761 N N . TYR B 1 101 ? -9.797 -5.562 -16.891 1 93.12 101 TYR B N 1
ATOM 1762 C CA . TYR B 1 101 ? -9.391 -4.188 -17.141 1 93.12 101 TYR B CA 1
ATOM 1763 C C . TYR B 1 101 ? -7.914 -4.117 -17.531 1 93.12 101 TYR B C 1
ATOM 1765 O O . TYR B 1 101 ? -7.168 -5.078 -17.328 1 93.12 101 TYR B O 1
ATOM 1773 N N . GLU B 1 102 ? -7.559 -3.018 -18.141 1 91.44 102 GLU B N 1
ATOM 1774 C CA . GLU B 1 102 ? -6.152 -2.768 -18.453 1 91.44 102 GLU B CA 1
ATOM 1775 C C . GLU B 1 102 ? -5.531 -1.812 -17.438 1 91.44 102 GLU B C 1
ATOM 1777 O O . GLU B 1 102 ? -6.156 -0.828 -17.031 1 91.44 102 GLU B O 1
ATOM 1782 N N . GLY B 1 103 ? -4.297 -2.193 -16.969 1 88.44 103 GLY B N 1
ATOM 1783 C CA . GLY B 1 103 ? -3.588 -1.29 -16.078 1 88.44 103 GLY B CA 1
ATOM 1784 C C . GLY B 1 103 ? -4.082 -1.357 -14.641 1 88.44 103 GLY B C 1
ATOM 1785 O O . GLY B 1 103 ? -4.133 -2.436 -14.047 1 88.44 103 GLY B O 1
ATOM 1786 N N . VAL B 1 104 ? -4.504 -0.219 -14.266 1 92.12 104 VAL B N 1
ATOM 1787 C CA . VAL B 1 104 ? -4.867 -0.068 -12.859 1 92.12 104 VAL B CA 1
ATOM 1788 C C . VAL B 1 104 ? -6.336 -0.444 -12.664 1 92.12 104 VAL B C 1
ATOM 1790 O O . VAL B 1 104 ? -7.188 -0.096 -13.484 1 92.12 104 VAL B O 1
ATOM 1793 N N . HIS B 1 105 ? -6.613 -1.223 -11.578 1 94.81 105 HIS B N 1
ATOM 1794 C CA . HIS B 1 105 ? -7.988 -1.565 -11.234 1 94.81 105 HIS B CA 1
ATOM 1795 C C . HIS B 1 105 ? -8.867 -0.323 -11.195 1 94.81 105 HIS B C 1
ATOM 1797 O O . HIS B 1 105 ? -8.508 0.681 -10.578 1 94.81 105 HIS B O 1
ATOM 1803 N N . PRO B 1 106 ? -10.031 -0.36 -11.734 1 97.75 106 PRO B N 1
ATOM 1804 C CA . PRO B 1 106 ? -10.875 0.829 -11.875 1 97.75 106 PRO B CA 1
ATOM 1805 C C . PRO B 1 106 ? -11.203 1.477 -10.531 1 97.75 106 PRO B C 1
ATOM 1807 O O . PRO B 1 106 ? -11.156 2.703 -10.406 1 97.75 106 PRO B O 1
ATOM 1810 N N . LEU B 1 107 ? -11.516 0.724 -9.5 1 97.94 107 LEU B N 1
ATOM 1811 C CA . LEU B 1 107 ? -11.812 1.286 -8.188 1 97.94 107 LEU B CA 1
ATOM 1812 C C . LEU B 1 107 ? -10.578 1.962 -7.59 1 97.94 107 LEU B C 1
ATOM 1814 O O . LEU B 1 107 ? -10.695 2.994 -6.926 1 97.94 107 LEU B O 1
ATOM 1818 N N . VAL B 1 108 ? -9.508 1.385 -7.785 1 97.62 108 VAL B N 1
ATOM 1819 C CA . VAL B 1 108 ? -8.258 1.962 -7.312 1 97.62 108 VAL B CA 1
ATOM 1820 C C . VAL B 1 108 ? -7.984 3.275 -8.047 1 97.62 108 VAL B C 1
ATOM 1822 O O . VAL B 1 108 ? -7.609 4.273 -7.422 1 97.62 108 VAL B O 1
ATOM 1825 N N . LYS B 1 109 ? -8.188 3.256 -9.312 1 97.81 109 LYS B N 1
ATOM 1826 C CA . LYS B 1 109 ? -7.98 4.457 -10.117 1 97.81 109 LYS B CA 1
ATOM 1827 C C . LYS B 1 109 ? -8.852 5.609 -9.617 1 97.81 109 LYS B C 1
ATOM 1829 O O . LYS B 1 109 ? -8.398 6.754 -9.547 1 97.81 109 LYS B O 1
ATOM 1834 N N . GLN B 1 110 ? -10.023 5.316 -9.344 1 98.31 110 GLN B N 1
ATOM 1835 C CA . GLN B 1 110 ? -10.945 6.324 -8.82 1 98.31 110 GLN B CA 1
ATOM 1836 C C . GLN B 1 110 ? -10.383 6.977 -7.562 1 98.31 110 GLN B C 1
ATOM 1838 O O . GLN B 1 110 ? -10.422 8.203 -7.418 1 98.31 110 GLN B O 1
ATOM 1843 N N . TRP B 1 111 ? -9.883 6.223 -6.723 1 98.38 111 TRP B N 1
ATOM 1844 C CA . TRP B 1 111 ? -9.375 6.75 -5.461 1 98.38 111 TRP B CA 1
ATOM 1845 C C . TRP B 1 111 ? -8.039 7.453 -5.664 1 98.38 111 TRP B C 1
ATOM 1847 O O . TRP B 1 111 ? -7.738 8.438 -4.984 1 98.38 111 TRP B O 1
ATOM 1857 N N . GLU B 1 112 ? -7.215 6.875 -6.5 1 97.38 112 GLU B N 1
ATOM 1858 C CA . GLU B 1 112 ? -5.98 7.586 -6.82 1 97.38 112 GLU B CA 1
ATOM 1859 C C . GLU B 1 112 ? -6.273 8.984 -7.344 1 97.38 112 GLU B C 1
ATOM 1861 O O . GLU B 1 112 ? -5.574 9.945 -7.004 1 97.38 112 GLU B O 1
ATOM 1866 N N . ASN B 1 113 ? -7.242 9.117 -8.188 1 97.12 113 ASN B N 1
ATOM 1867 C CA . ASN B 1 113 ? -7.656 10.422 -8.68 1 97.12 113 ASN B CA 1
ATOM 1868 C C . ASN B 1 113 ? -8.102 11.336 -7.535 1 97.12 113 ASN B C 1
ATOM 1870 O O . ASN B 1 113 ? -7.75 12.516 -7.504 1 97.12 113 ASN B O 1
ATOM 1874 N N . LYS B 1 114 ? -8.883 10.797 -6.684 1 97.62 114 LYS B N 1
ATOM 1875 C CA . LYS B 1 114 ? -9.344 11.562 -5.527 1 97.62 114 LYS B CA 1
ATOM 1876 C C . LYS B 1 114 ? -8.164 12.07 -4.703 1 97.62 114 LYS B C 1
ATOM 1878 O O . LYS B 1 114 ? -8.141 13.234 -4.301 1 97.62 114 LYS B O 1
ATOM 1883 N N . ILE B 1 115 ? -7.219 11.242 -4.469 1 96.94 115 ILE B N 1
ATOM 1884 C CA . ILE B 1 115 ? -6.047 11.609 -3.672 1 96.94 115 ILE B CA 1
ATOM 1885 C C . ILE B 1 115 ? -5.25 12.688 -4.391 1 96.94 115 ILE B C 1
ATOM 1887 O O . ILE B 1 115 ? -4.723 13.602 -3.754 1 96.94 115 ILE B O 1
ATOM 1891 N N . ASP B 1 116 ? -5.152 12.539 -5.668 1 94.56 116 ASP B N 1
ATOM 1892 C CA . ASP B 1 116 ? -4.438 13.547 -6.449 1 94.56 116 ASP B CA 1
ATOM 1893 C C . ASP B 1 116 ? -5.07 14.922 -6.281 1 94.56 116 ASP B C 1
ATOM 1895 O O . ASP B 1 116 ? -4.359 15.93 -6.18 1 94.56 116 ASP B O 1
ATOM 1899 N N . VAL B 1 117 ? -6.363 14.977 -6.262 1 94.81 117 VAL B N 1
ATOM 1900 C CA . VAL B 1 117 ? -7.086 16.219 -6.043 1 94.81 117 VAL B CA 1
ATOM 1901 C C . VAL B 1 117 ? -6.777 16.766 -4.648 1 94.81 117 VAL B C 1
ATOM 1903 O O . VAL B 1 117 ? -6.547 17.953 -4.477 1 94.81 117 VAL B O 1
ATOM 1906 N N . MET B 1 118 ? -6.66 15.891 -3.668 1 93.44 118 MET B N 1
ATOM 1907 C CA . MET B 1 118 ? -6.395 16.297 -2.289 1 93.44 118 MET B CA 1
ATOM 1908 C C . MET B 1 118 ? -4.996 16.875 -2.152 1 93.44 118 MET B C 1
ATOM 1910 O O . MET B 1 118 ? -4.766 17.766 -1.325 1 93.44 118 MET B O 1
ATOM 1914 N N . LYS B 1 119 ? -4.113 16.312 -2.904 1 89.62 119 LYS B N 1
ATOM 1915 C CA . LYS B 1 119 ? -2.73 16.781 -2.834 1 89.62 119 LYS B CA 1
ATOM 1916 C C . LYS B 1 119 ? -2.59 18.188 -3.383 1 89.62 119 LYS B C 1
ATOM 1918 O O . LYS B 1 119 ? -1.632 18.906 -3.059 1 89.62 119 LYS B O 1
ATOM 1923 N N . ARG B 1 120 ? -3.418 18.703 -4.234 1 86.06 120 ARG B N 1
ATOM 1924 C CA . ARG B 1 120 ? -3.373 20.016 -4.848 1 86.06 120 ARG B CA 1
ATOM 1925 C C . ARG B 1 120 ? -4.023 21.062 -3.951 1 86.06 120 ARG B C 1
ATOM 1927 O O . ARG B 1 120 ? -3.816 22.266 -4.133 1 86.06 120 ARG B O 1
ATOM 1934 N N . GLU B 1 121 ? -4.77 20.688 -3.018 1 74.12 121 GLU B N 1
ATOM 1935 C CA . GLU B 1 121 ? -5.434 21.609 -2.105 1 74.12 121 GLU B CA 1
ATOM 1936 C C . GLU B 1 121 ? -4.586 21.875 -0.865 1 74.12 121 GLU B C 1
ATOM 1938 O O . GLU B 1 121 ? -4.57 22.984 -0.336 1 74.12 121 GLU B O 1
#

Sequence (242 aa):
MSDIWDDEEVRETPSEITRVKRDHSQAGYLAGVTKAKDESLQEGFNAGYPIGGQLGLSIGRIFGYLQGKGLVEEEKQARKELSSTRIFDRQYWTTDAAPTYEGVHPLVKQWENKIDVMKREMSDIWDDEEVRETPSEITRVKRDHSQAGYLAGVTKAKDESLQEGFNAGYPIGGQLGLSIGRIFGYLQGKGLVEEEKQARKELSSTRIFDRQYWTTDAAPTYEGVHPLVKQWENKIDVMKRE

Nearest PDB structures (foldseek):
  6v1i-assembly1_A  TM=2.745E-01  e=9.552E+00  Oshimavirus P7426
  8iyj-assembly1_B5  TM=2.329E-01  e=9.000E+00  Mus musculus
  4xvn-assembly1_A  TM=2.644E-01  e=5.839E+00  Thermus phage G20c
  6v1i-assembly1_A  TM=2.842E-01  e=8.932E+00  Oshimavirus P7426
  8iyj-assembly1_B5  TM=2.329E-01  e=7.911E+00  Mus musculus

InterPro domains:
  IPR019191 Essential protein Yae1, N-terminal [PF09811] (28-65)
  IPR038881 Yae1-like [PTHR18829] (7-66)

Radius of gyration: 23.3 Å; Cα contacts (8 Å, |Δi|>4): 228; chains: 2; bounding box: 44×77×76 Å

Organism: Yarrowia lipolytica (strain CLIB 122 / E 150) (NCBI:txid284591)